Protein AF-A0A9K3EL99-F1 (afdb_monomer_lite)

InterPro domains:
  IPR045132 Ubiquitin conjugation factor E4 [PTHR13931] (4-172)

Secondary structure (DSSP, 8-state):
----HHHHHHHHHHHHHHHTT------HHHHHHHHHHHHHS--TTPPPHHHHHHHHHHHHHHHHHHHTT-S-HHHHHHHHHHHHHHHHHHHHHHHHHHH-TTSS--SSTTT--S-THHHHHHHHHHHHT--SS----TT---PPTTHHHHHHTT--HHHHHHHHHHHHHHHHHHHHHHHHHHHTTS----

pLDDT: mean 78.29, std 16.37, range [28.17, 96.0]

Foldseek 3Di:
DPPQVLNVVVVVVVVVCVVVVHDPDDDLVSLLVSLLCLQADDGDPDDFNLLVLLVQLQVLVVVLVVLVPDPDPVVSVVSNVSSVSSNLSSLVVNLVCLQPVVSGDGPCCVVDVAQPVLLQVCLQVVVVVPPPDDPDDPDRSHGPPCSVVSNCPPDDPVSVVVNVVRNVVRVVVVVVVVCCVVVVPPDDDD

Sequence (190 aa):
MTNDSQIVYLQITAAEILSEGSHLKLSRDLIKRVLVDRLSGNFASAEPPFQYLIEIYRHVCEEQKKIVNMKDKLVRAHMETVVNQAKKLSVSY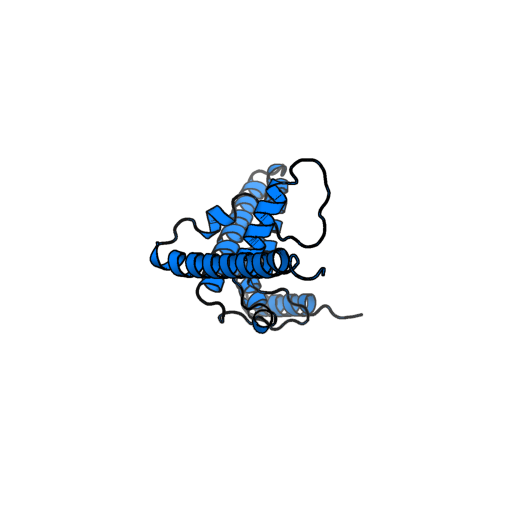CRIHLSNPDMFPDKDRSRFNVSPLLSLVFGEVSSSTNTYGGGPIGGSVGACPGFIYELFRDLDYESVEPRLKQLYEDLRGIVYRRWRVQGGGGGGGR

Radius of gyration: 20.66 Å; chains: 1; bounding box: 53×49×66 Å

Organism: Helianthus annuus (NCBI:txid4232)

Structure (mmCIF, N/CA/C/O backbone):
data_AF-A0A9K3EL99-F1
#
_entry.id   AF-A0A9K3EL99-F1
#
loop_
_atom_site.group_PDB
_atom_site.id
_atom_site.type_symbol
_atom_site.label_atom_id
_atom_site.label_alt_id
_atom_site.label_comp_id
_atom_site.label_asym_id
_atom_site.label_entity_id
_atom_site.label_seq_id
_atom_site.pdbx_PDB_ins_code
_atom_site.Cartn_x
_atom_site.Cartn_y
_atom_site.Cartn_z
_atom_site.occupancy
_atom_site.B_iso_or_equiv
_atom_site.auth_seq_id
_atom_site.auth_comp_id
_atom_site.auth_asym_id
_atom_site.auth_atom_id
_atom_site.pdbx_PDB_model_num
ATOM 1 N N . MET A 1 1 ? -29.856 8.700 -13.277 1.00 36.72 1 MET A N 1
ATOM 2 C CA . MET A 1 1 ? -29.342 8.086 -12.037 1.00 36.72 1 MET A CA 1
ATOM 3 C C . MET A 1 1 ? -28.322 7.038 -12.442 1.00 36.72 1 MET A C 1
ATOM 5 O O . MET A 1 1 ? -28.691 5.921 -12.771 1.00 36.72 1 MET A O 1
ATOM 9 N N . THR A 1 2 ? -27.058 7.427 -12.577 1.00 44.16 2 THR A N 1
ATOM 10 C CA . THR A 1 2 ? -25.966 6.481 -12.828 1.00 44.16 2 THR A CA 1
ATOM 11 C C . THR A 1 2 ? -25.725 5.728 -11.528 1.00 44.16 2 THR A C 1
ATOM 13 O O . THR A 1 2 ? -25.235 6.325 -10.573 1.00 44.16 2 THR A O 1
ATOM 16 N N . ASN A 1 3 ? -26.137 4.462 -11.455 1.00 50.69 3 ASN A N 1
ATOM 17 C CA . ASN A 1 3 ? -25.762 3.598 -10.340 1.00 50.69 3 ASN A CA 1
ATOM 18 C C . ASN A 1 3 ? -24.236 3.544 -10.306 1.00 50.69 3 ASN A C 1
ATOM 20 O O . ASN A 1 3 ? -23.613 3.021 -11.229 1.00 50.69 3 ASN A O 1
ATOM 24 N N . ASP A 1 4 ? -23.645 4.153 -9.285 1.00 67.31 4 ASP A N 1
ATOM 25 C CA . ASP A 1 4 ? -22.209 4.109 -9.082 1.00 67.31 4 ASP A CA 1
ATOM 26 C C . ASP A 1 4 ? -21.812 2.642 -8.891 1.00 67.31 4 ASP A C 1
ATOM 28 O O . ASP A 1 4 ? -22.245 1.979 -7.945 1.00 67.31 4 ASP A O 1
ATOM 32 N N . SER A 1 5 ? -21.028 2.111 -9.829 1.00 67.62 5 SER A N 1
ATOM 33 C CA . SER A 1 5 ? -20.580 0.716 -9.807 1.00 67.62 5 SER A CA 1
ATOM 34 C C . SER A 1 5 ? -19.883 0.337 -8.494 1.00 67.62 5 SER A C 1
ATOM 36 O O . SER A 1 5 ? -19.931 -0.826 -8.099 1.00 67.62 5 SER A O 1
ATOM 38 N N . GLN A 1 6 ? -19.298 1.311 -7.7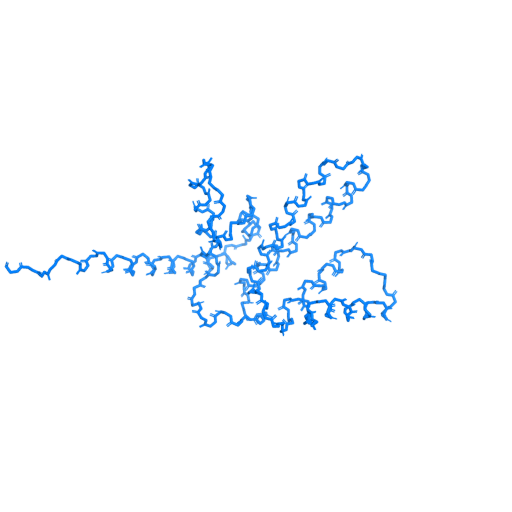84 1.00 68.06 6 GLN A N 1
ATOM 39 C CA . GLN A 1 6 ? -18.695 1.097 -6.469 1.00 68.06 6 GLN A CA 1
ATOM 40 C C . GLN A 1 6 ? -19.750 0.853 -5.387 1.00 68.06 6 GLN A C 1
ATOM 42 O O . GLN A 1 6 ? -19.572 -0.023 -4.542 1.00 68.06 6 GLN A O 1
ATOM 47 N N . ILE A 1 7 ? -20.864 1.590 -5.432 1.00 69.25 7 ILE A N 1
ATOM 48 C CA . ILE A 1 7 ? -21.984 1.423 -4.497 1.00 69.25 7 ILE A CA 1
ATOM 49 C C . ILE A 1 7 ? -22.617 0.044 -4.691 1.00 69.25 7 ILE A C 1
ATOM 51 O O . ILE A 1 7 ? -22.857 -0.660 -3.712 1.00 69.25 7 ILE A O 1
ATOM 55 N N . VAL A 1 8 ? -22.828 -0.369 -5.943 1.00 72.88 8 VAL A N 1
ATOM 56 C CA . VAL A 1 8 ? -23.369 -1.700 -6.263 1.00 72.88 8 VAL A CA 1
ATOM 57 C C . VAL A 1 8 ? -22.423 -2.803 -5.781 1.00 72.88 8 VAL A C 1
ATOM 59 O O . VAL A 1 8 ? -22.871 -3.776 -5.183 1.00 72.88 8 VAL A O 1
ATOM 62 N N . TYR A 1 9 ? -21.114 -2.634 -5.965 1.00 78.69 9 TYR A N 1
ATOM 63 C CA . TYR A 1 9 ? -20.120 -3.588 -5.478 1.00 78.69 9 TYR A CA 1
ATOM 64 C C . TYR A 1 9 ? -20.121 -3.718 -3.952 1.00 78.69 9 TYR A C 1
ATOM 66 O O . TYR A 1 9 ? -20.246 -4.827 -3.447 1.00 78.69 9 TYR A O 1
ATOM 74 N N . LEU A 1 10 ? -20.067 -2.610 -3.206 1.00 81.69 10 LEU A N 1
ATOM 75 C CA . LEU A 1 10 ? -20.074 -2.667 -1.740 1.00 81.69 10 LEU A CA 1
ATOM 76 C C . LEU A 1 10 ? -21.356 -3.304 -1.190 1.00 81.69 10 LEU A C 1
ATOM 78 O O . LEU A 1 10 ? -21.307 -3.993 -0.172 1.00 81.69 10 LEU A O 1
ATOM 82 N N . GLN A 1 11 ? -22.492 -3.104 -1.864 1.00 82.69 11 GLN A N 1
ATOM 83 C CA . GLN A 1 11 ? -23.746 -3.775 -1.524 1.00 82.69 11 GLN A CA 1
ATOM 84 C C . GLN A 1 11 ? -23.664 -5.290 -1.740 1.00 82.69 11 GLN A C 1
ATOM 86 O O . GLN A 1 11 ? -24.095 -6.041 -0.867 1.00 82.69 11 GLN A O 1
ATOM 91 N N . ILE A 1 12 ? -23.082 -5.737 -2.858 1.00 84.44 12 ILE A N 1
ATOM 92 C CA . ILE A 1 12 ? -22.865 -7.163 -3.143 1.00 84.44 12 ILE A CA 1
ATOM 93 C C . ILE A 1 12 ? -21.911 -7.768 -2.108 1.00 84.44 12 ILE A C 1
ATOM 95 O O . ILE A 1 12 ? -22.271 -8.747 -1.461 1.00 84.44 12 ILE A O 1
ATOM 99 N N . THR A 1 13 ? -20.759 -7.141 -1.855 1.00 84.00 13 THR A N 1
ATOM 100 C CA . THR A 1 13 ? -19.786 -7.606 -0.852 1.00 84.00 13 THR A CA 1
ATOM 101 C C . THR A 1 13 ? -20.412 -7.698 0.537 1.00 84.00 13 THR A C 1
ATOM 103 O O . THR A 1 13 ? -20.183 -8.662 1.264 1.00 84.00 13 THR A O 1
ATOM 106 N N . ALA A 1 14 ? -21.237 -6.720 0.924 1.00 85.50 14 ALA A N 1
ATOM 107 C CA . ALA A 1 14 ? -21.946 -6.760 2.198 1.00 85.50 14 ALA A CA 1
ATOM 108 C C . ALA A 1 14 ? -22.951 -7.922 2.261 1.00 85.50 14 ALA A C 1
ATOM 110 O O . ALA A 1 14 ? -23.020 -8.605 3.283 1.00 85.50 14 ALA A O 1
ATOM 111 N N . ALA A 1 15 ? -23.704 -8.163 1.183 1.00 86.38 15 ALA A N 1
ATOM 112 C CA . ALA A 1 15 ? -24.638 -9.281 1.096 1.00 86.38 15 ALA A CA 1
ATOM 113 C C . ALA A 1 15 ? -23.918 -10.638 1.194 1.00 86.38 15 ALA A C 1
ATOM 115 O O . ALA A 1 15 ? -24.378 -11.516 1.922 1.00 86.38 15 ALA A O 1
ATOM 116 N N . GLU A 1 16 ? -22.765 -10.786 0.538 1.00 86.56 16 GLU A N 1
ATOM 117 C CA . GLU A 1 16 ? -21.926 -11.987 0.617 1.00 86.56 16 GLU A CA 1
ATOM 118 C C . GLU A 1 16 ? -21.431 -12.242 2.045 1.00 86.56 16 GLU A C 1
ATOM 120 O O . GLU A 1 16 ? -21.661 -13.321 2.591 1.00 86.56 16 GLU A O 1
ATOM 125 N N . ILE A 1 17 ? -20.838 -11.235 2.697 1.00 85.62 17 ILE A N 1
ATOM 126 C CA . ILE A 1 17 ? -20.325 -11.364 4.073 1.00 85.62 17 ILE A CA 1
ATOM 127 C C . ILE A 1 17 ? -21.441 -11.769 5.045 1.00 85.62 17 ILE A C 1
ATOM 129 O O . ILE A 1 17 ? -21.237 -12.619 5.914 1.00 85.62 17 ILE A O 1
ATOM 133 N N . LEU A 1 18 ? -22.630 -11.180 4.894 1.00 87.06 18 LEU A N 1
ATOM 134 C CA . LEU A 1 18 ? -23.789 -11.534 5.713 1.00 87.06 18 LEU A CA 1
ATOM 135 C C . LEU A 1 18 ? -24.279 -12.960 5.423 1.00 87.06 18 LEU A C 1
ATOM 137 O O . LEU A 1 18 ? -24.661 -13.665 6.356 1.00 87.06 18 LEU A O 1
ATOM 141 N N . SER A 1 19 ? -24.236 -13.406 4.162 1.00 87.88 19 SER A N 1
ATOM 142 C CA . SER A 1 19 ? -24.611 -14.774 3.776 1.00 87.88 19 SER A CA 1
ATOM 143 C C . SER A 1 19 ? -23.658 -15.841 4.334 1.00 87.88 19 SER A C 1
ATOM 145 O O . SER A 1 19 ? -24.091 -16.947 4.645 1.00 87.88 19 SER A O 1
ATOM 147 N N . GLU A 1 20 ? -22.389 -15.486 4.555 1.00 86.56 20 GLU A N 1
ATOM 148 C CA . GLU A 1 20 ? -21.378 -16.325 5.216 1.00 86.56 20 GLU A CA 1
ATOM 149 C C . GLU A 1 20 ? -21.562 -16.390 6.750 1.00 86.56 20 GLU A C 1
ATOM 151 O O . GLU A 1 20 ? -20.778 -17.034 7.447 1.00 86.56 20 GLU A O 1
ATOM 156 N N . GLY A 1 21 ? -22.571 -15.704 7.303 1.00 82.19 21 GLY A N 1
ATOM 157 C CA . GLY A 1 21 ? -22.824 -15.625 8.746 1.00 82.19 21 GLY A CA 1
ATOM 158 C C . GLY A 1 21 ? -21.871 -14.689 9.497 1.00 82.19 21 GLY A C 1
ATOM 159 O O . GLY A 1 21 ? -21.861 -14.671 10.729 1.00 82.19 21 GLY A O 1
ATOM 160 N N . SER A 1 22 ? -21.070 -13.901 8.775 1.00 83.12 22 SER A N 1
ATOM 161 C CA . SER A 1 22 ? -20.110 -12.966 9.357 1.00 83.12 22 SER A CA 1
ATOM 162 C C . SER A 1 22 ? -20.747 -11.604 9.641 1.00 83.12 22 SER A C 1
ATOM 164 O O . SER A 1 22 ? -21.585 -11.100 8.895 1.00 83.12 22 SER A O 1
ATOM 166 N N . HIS A 1 23 ? -20.331 -10.962 10.733 1.00 80.69 23 HIS A N 1
ATOM 167 C CA . HIS A 1 23 ? -20.791 -9.613 11.061 1.00 80.69 23 HIS A CA 1
ATOM 168 C C . HIS A 1 23 ? -20.012 -8.548 10.280 1.00 80.69 23 HIS A C 1
ATOM 170 O O . HIS A 1 23 ? -18.790 -8.624 10.168 1.00 80.69 23 HIS A O 1
ATOM 176 N N . LEU A 1 24 ? -20.693 -7.470 9.879 1.00 80.94 24 LEU A N 1
ATOM 177 C CA . LEU A 1 24 ? -20.087 -6.266 9.287 1.00 80.94 24 LEU A CA 1
ATOM 178 C C . LEU A 1 24 ? -19.380 -5.385 10.336 1.00 80.94 24 LEU A C 1
ATOM 180 O O . LEU A 1 24 ? -19.539 -4.166 10.373 1.00 80.94 24 LEU A O 1
ATOM 184 N N . LYS A 1 25 ? -18.618 -6.005 11.242 1.00 81.75 25 LYS A N 1
ATOM 185 C CA . LYS A 1 25 ? -17.776 -5.291 12.204 1.00 81.75 25 LYS A CA 1
ATOM 186 C C . LYS A 1 25 ? -16.455 -4.944 11.534 1.00 81.75 25 LYS A C 1
ATOM 188 O O . LYS A 1 25 ? -15.820 -5.802 10.920 1.00 81.75 25 LYS A O 1
ATOM 193 N N . LEU A 1 26 ? -16.033 -3.691 11.687 1.00 75.50 26 LEU A N 1
ATOM 194 C CA . LEU A 1 26 ? -14.756 -3.223 11.165 1.00 75.50 26 LEU A CA 1
ATOM 195 C C . LEU A 1 26 ? -13.625 -4.068 11.763 1.00 75.50 26 LEU A C 1
ATOM 197 O O . LEU A 1 26 ? -13.410 -4.089 12.972 1.00 75.50 26 LEU A O 1
ATOM 201 N N . SER A 1 27 ? -12.933 -4.802 10.901 1.00 82.50 27 SER A N 1
ATOM 202 C CA . SER A 1 27 ? -11.841 -5.695 11.266 1.00 82.50 27 SER A CA 1
ATOM 203 C C . SER A 1 27 ? -10.765 -5.643 10.192 1.00 82.50 27 SER A C 1
ATOM 205 O O . SER A 1 27 ? -11.023 -5.258 9.048 1.00 82.50 27 SER A O 1
ATOM 207 N N . ARG A 1 28 ? -9.547 -6.052 10.547 1.00 82.81 28 ARG A N 1
ATOM 208 C CA . ARG A 1 28 ? -8.433 -6.134 9.598 1.00 82.81 28 ARG A CA 1
ATOM 209 C C . ARG A 1 28 ? -8.777 -7.005 8.388 1.00 82.81 28 ARG A C 1
ATOM 211 O O . ARG A 1 28 ? -8.415 -6.647 7.270 1.00 82.81 28 ARG A O 1
ATOM 218 N N . ASP A 1 29 ? -9.459 -8.124 8.614 1.00 86.25 29 ASP A N 1
ATOM 219 C CA . ASP A 1 29 ? -9.813 -9.075 7.560 1.00 86.25 29 ASP A CA 1
ATOM 220 C C . ASP A 1 29 ? -10.854 -8.489 6.610 1.00 86.25 29 ASP A C 1
ATOM 222 O O . ASP A 1 29 ? -10.702 -8.596 5.395 1.00 86.25 29 ASP A O 1
ATOM 226 N N . LEU A 1 30 ? -11.836 -7.762 7.151 1.00 85.88 30 LEU A N 1
ATOM 227 C CA . LEU A 1 30 ? -12.812 -7.038 6.344 1.00 85.88 30 LEU A CA 1
ATOM 228 C C . LEU A 1 30 ? -12.148 -5.942 5.496 1.00 85.88 30 LEU A C 1
ATOM 230 O O . LEU A 1 30 ? -12.408 -5.855 4.299 1.00 85.88 30 LEU A O 1
ATOM 234 N N . ILE A 1 31 ? -11.242 -5.149 6.085 1.00 87.62 31 ILE A N 1
ATOM 235 C CA . ILE A 1 31 ? -10.474 -4.125 5.352 1.00 87.62 31 ILE A CA 1
ATOM 236 C C . ILE A 1 31 ? -9.658 -4.776 4.231 1.00 87.62 31 ILE A C 1
ATOM 238 O O . ILE A 1 31 ? -9.647 -4.282 3.106 1.00 87.62 31 ILE A O 1
ATOM 242 N N . LYS A 1 32 ? -8.985 -5.896 4.524 1.00 89.50 32 LYS A N 1
ATOM 243 C CA . LYS A 1 32 ? -8.189 -6.628 3.535 1.00 89.50 32 LYS A CA 1
ATOM 244 C C . LYS A 1 32 ? -9.061 -7.163 2.398 1.00 89.50 32 LYS A C 1
ATOM 246 O O . LYS A 1 32 ? -8.647 -7.030 1.253 1.00 89.50 32 LYS A O 1
ATOM 251 N N . ARG A 1 33 ? -10.228 -7.745 2.695 1.00 87.56 33 ARG A N 1
ATOM 252 C CA . ARG A 1 33 ? -11.159 -8.272 1.683 1.00 87.56 33 ARG A CA 1
ATOM 253 C C . ARG A 1 33 ? -11.623 -7.165 0.741 1.00 87.56 33 ARG A C 1
ATOM 255 O O . ARG A 1 33 ? -11.374 -7.254 -0.454 1.00 87.56 33 ARG A O 1
ATOM 262 N N . VAL A 1 34 ? -12.159 -6.075 1.295 1.00 87.44 34 VAL A N 1
ATOM 263 C CA . VAL A 1 34 ? -12.616 -4.917 0.506 1.00 87.44 34 VAL A CA 1
ATOM 264 C C . VAL A 1 34 ? -11.481 -4.336 -0.343 1.00 87.44 34 VAL A C 1
ATOM 266 O O . VAL A 1 34 ? -11.691 -3.997 -1.505 1.00 87.44 34 VAL A O 1
ATOM 269 N N . LEU A 1 35 ? -10.263 -4.253 0.206 1.00 90.00 35 LEU A N 1
ATOM 270 C CA . LEU A 1 35 ? -9.095 -3.777 -0.533 1.00 90.00 35 LEU A CA 1
ATOM 271 C C . LEU A 1 35 ? -8.743 -4.696 -1.713 1.00 90.00 35 LEU A C 1
ATOM 273 O O . LEU A 1 35 ? -8.555 -4.210 -2.825 1.00 90.00 35 LEU A O 1
ATOM 277 N N . VAL A 1 36 ? -8.647 -6.008 -1.483 1.00 89.81 36 VAL A N 1
ATOM 278 C CA . VAL A 1 36 ? -8.283 -6.989 -2.522 1.00 89.81 36 VAL A CA 1
ATOM 279 C C . VAL A 1 36 ? -9.310 -7.009 -3.635 1.00 89.81 36 VAL A C 1
ATOM 281 O O . VAL A 1 36 ? -8.937 -6.944 -4.804 1.00 89.81 36 VAL A O 1
ATOM 284 N N . ASP A 1 37 ? -10.585 -7.062 -3.286 1.00 87.31 37 ASP A N 1
ATOM 285 C CA . ASP A 1 37 ? -11.661 -7.072 -4.262 1.00 87.31 37 ASP A CA 1
ATOM 286 C C . ASP A 1 37 ? -11.673 -5.777 -5.082 1.00 87.31 37 ASP A C 1
ATOM 288 O O . ASP A 1 37 ? -11.842 -5.811 -6.300 1.00 87.31 37 ASP A O 1
ATOM 292 N N . ARG A 1 38 ? -11.426 -4.622 -4.442 1.00 87.38 38 ARG A N 1
ATOM 293 C CA . ARG A 1 38 ? -11.347 -3.339 -5.149 1.00 87.38 38 ARG A CA 1
ATOM 294 C C . ARG A 1 38 ? -10.172 -3.284 -6.124 1.00 87.38 38 ARG A C 1
ATOM 296 O O . ARG A 1 38 ? -10.327 -2.700 -7.198 1.00 87.38 38 ARG A O 1
ATOM 303 N N . LEU A 1 39 ? -9.026 -3.852 -5.746 1.00 89.44 39 LEU A N 1
ATOM 304 C CA . LEU A 1 39 ? -7.819 -3.919 -6.576 1.00 89.44 39 LEU A CA 1
ATOM 305 C C . LEU A 1 39 ? -7.940 -4.951 -7.703 1.00 89.44 39 LEU A C 1
ATOM 307 O O . LEU A 1 39 ? -7.393 -4.737 -8.778 1.00 89.44 39 LEU A O 1
ATOM 311 N N . SER A 1 40 ? -8.646 -6.057 -7.462 1.00 87.62 40 SER A N 1
ATOM 312 C CA . SER A 1 40 ? -8.798 -7.166 -8.416 1.00 87.62 40 SER A CA 1
ATOM 313 C C . SER A 1 40 ? -9.984 -6.967 -9.362 1.00 87.62 40 SER A C 1
ATOM 315 O O . SER A 1 40 ? -10.017 -7.530 -10.455 1.00 87.62 40 SER A O 1
ATOM 317 N N . GLY A 1 41 ? -10.975 -6.178 -8.947 1.00 82.94 41 GLY A N 1
ATOM 318 C CA . GLY A 1 41 ? -12.178 -5.914 -9.719 1.00 82.94 41 GLY A CA 1
ATOM 319 C C . GLY A 1 41 ? -11.946 -4.936 -10.870 1.00 82.94 41 GLY A C 1
ATOM 320 O O . GLY A 1 41 ? -11.208 -3.956 -10.772 1.00 82.94 41 GLY A O 1
ATOM 321 N N . ASN A 1 42 ? -12.635 -5.182 -11.981 1.00 78.19 42 ASN A N 1
ATOM 322 C CA . ASN A 1 42 ? -12.548 -4.361 -13.183 1.00 78.19 42 ASN A CA 1
ATOM 323 C C . ASN A 1 42 ? -13.643 -3.281 -13.198 1.00 78.19 42 ASN A C 1
ATOM 325 O O . ASN A 1 42 ? -14.626 -3.386 -13.932 1.00 78.19 42 ASN A O 1
ATOM 329 N N . PHE A 1 43 ? -13.486 -2.241 -12.379 1.00 80.81 43 PHE A N 1
ATOM 330 C CA . PHE A 1 43 ? -14.468 -1.156 -12.297 1.00 80.81 43 PHE A CA 1
ATOM 331 C C . PHE A 1 43 ? -14.261 -0.119 -13.409 1.00 80.81 43 PHE A C 1
ATOM 333 O O . PHE A 1 43 ? -13.132 0.208 -13.798 1.00 80.81 43 PHE A O 1
ATOM 340 N N . ALA A 1 44 ? -15.365 0.411 -13.939 1.00 71.94 44 ALA A N 1
ATOM 341 C CA . ALA A 1 44 ? -15.321 1.543 -14.855 1.00 71.94 44 ALA A CA 1
ATOM 342 C C . ALA A 1 44 ? -14.796 2.771 -14.092 1.00 71.94 44 ALA A C 1
ATOM 344 O O . ALA A 1 44 ? -15.271 3.064 -12.998 1.00 71.94 44 ALA A O 1
ATOM 345 N N . SER A 1 45 ? -13.793 3.453 -14.647 1.00 72.81 45 SER A N 1
ATOM 346 C CA . SER A 1 45 ? -13.141 4.616 -14.018 1.00 72.81 45 SER A CA 1
ATOM 347 C C . SER A 1 45 ? -12.389 4.327 -12.709 1.00 72.81 45 SER A C 1
ATOM 349 O O . SER A 1 45 ? -12.201 5.228 -11.896 1.00 72.81 45 SER A O 1
ATOM 351 N N . ALA A 1 46 ? -11.944 3.086 -12.486 1.00 78.69 46 ALA A N 1
ATOM 352 C CA . ALA A 1 46 ? -11.020 2.804 -11.395 1.00 78.69 46 ALA A CA 1
ATOM 353 C C . ALA A 1 46 ? -9.677 3.517 -11.593 1.00 78.69 46 ALA A C 1
ATOM 355 O O . ALA A 1 46 ? -9.094 3.436 -12.671 1.00 78.69 46 ALA A O 1
ATOM 356 N N . GLU A 1 47 ? -9.176 4.143 -10.530 1.00 83.62 47 GLU A N 1
ATOM 357 C CA . GLU A 1 47 ? -7.791 4.610 -10.462 1.00 83.62 47 GLU A CA 1
ATOM 358 C C . GLU A 1 47 ? -6.806 3.432 -10.577 1.00 83.62 47 GLU A C 1
ATOM 360 O O . GLU A 1 47 ? -7.141 2.317 -10.151 1.00 83.62 47 GLU A O 1
ATOM 365 N N . PRO A 1 48 ? -5.584 3.665 -11.093 1.00 85.88 48 PRO A N 1
ATOM 366 C CA . PRO A 1 48 ? -4.533 2.655 -11.113 1.00 85.88 48 PRO A CA 1
ATOM 367 C C . PRO A 1 48 ? -4.239 2.094 -9.708 1.00 85.88 48 PRO A C 1
ATOM 369 O O . PRO A 1 48 ? -4.233 2.862 -8.737 1.00 85.88 48 PRO A O 1
ATOM 372 N N . PRO A 1 49 ? -3.928 0.788 -9.570 1.00 89.44 49 PRO A N 1
ATOM 373 C CA . PRO A 1 49 ? -3.742 0.129 -8.274 1.00 89.44 49 PRO A CA 1
ATOM 374 C C . PRO A 1 49 ? -2.766 0.846 -7.333 1.00 89.44 49 PRO A C 1
ATOM 376 O O . PRO A 1 49 ? -3.072 1.064 -6.160 1.00 89.44 49 PRO A O 1
ATOM 379 N N . PHE A 1 50 ? -1.599 1.253 -7.843 1.00 87.94 50 PHE A N 1
ATOM 380 C CA . PHE A 1 50 ? -0.589 1.936 -7.034 1.00 87.94 50 PHE A CA 1
ATOM 381 C C . PHE A 1 50 ? -1.054 3.313 -6.549 1.00 87.94 50 PHE A C 1
ATOM 383 O O . PHE A 1 50 ? -0.845 3.661 -5.388 1.00 87.94 50 PHE A O 1
ATOM 390 N N . GLN A 1 51 ? -1.720 4.078 -7.419 1.00 86.62 51 GLN A N 1
ATOM 391 C CA . GLN A 1 51 ? -2.265 5.391 -7.075 1.00 86.62 51 GLN A CA 1
ATOM 392 C C . GLN A 1 51 ? -3.342 5.263 -5.996 1.00 86.62 51 GLN A C 1
ATOM 394 O O . GLN A 1 51 ? -3.285 5.961 -4.986 1.00 86.62 51 GLN A O 1
ATOM 399 N N . TYR A 1 52 ? -4.266 4.316 -6.166 1.00 89.06 52 TYR A N 1
ATOM 400 C CA . TYR A 1 52 ? -5.320 4.046 -5.193 1.00 89.06 52 TYR A CA 1
ATOM 401 C C . TYR A 1 52 ? -4.753 3.708 -3.803 1.00 89.06 52 TYR A C 1
ATOM 403 O O . TYR A 1 52 ? -5.213 4.229 -2.787 1.00 89.06 52 TYR A O 1
ATOM 411 N N . LEU A 1 53 ? -3.704 2.881 -3.737 1.00 91.69 53 LEU A N 1
ATOM 412 C CA . LEU A 1 53 ? -3.057 2.513 -2.474 1.00 91.69 53 LEU A CA 1
ATOM 413 C C . LEU A 1 53 ? -2.367 3.696 -1.777 1.00 91.69 53 LEU A C 1
ATOM 415 O O . LEU A 1 53 ? -2.412 3.791 -0.546 1.00 91.69 53 LEU A O 1
ATOM 419 N N . ILE A 1 54 ? -1.749 4.604 -2.541 1.00 88.62 54 ILE A N 1
ATOM 420 C CA . ILE A 1 54 ? -1.175 5.837 -1.984 1.00 88.62 54 ILE A CA 1
ATOM 421 C C . ILE A 1 54 ? -2.285 6.739 -1.435 1.00 88.62 54 ILE A C 1
ATOM 423 O O . ILE A 1 54 ? -2.151 7.262 -0.327 1.00 88.62 54 ILE A O 1
ATOM 427 N N . GLU A 1 55 ? -3.395 6.877 -2.159 1.00 87.81 55 GLU A N 1
ATOM 428 C CA . GLU A 1 55 ? -4.537 7.682 -1.718 1.00 87.81 55 GLU A CA 1
ATOM 429 C C . GLU A 1 55 ? -5.191 7.124 -0.451 1.00 87.81 55 GLU A C 1
ATOM 431 O O . GLU A 1 55 ? -5.520 7.891 0.456 1.00 87.81 55 GLU A O 1
ATOM 436 N N . ILE A 1 56 ? -5.296 5.796 -0.311 1.00 90.50 56 ILE A N 1
ATOM 437 C CA . ILE A 1 56 ? -5.728 5.185 0.954 1.00 90.50 56 ILE A CA 1
ATOM 438 C C . ILE A 1 56 ? -4.775 5.582 2.078 1.00 90.50 56 ILE A C 1
ATOM 440 O O . ILE A 1 56 ? -5.231 6.048 3.123 1.00 90.50 56 ILE A O 1
ATOM 444 N N . TYR A 1 57 ? -3.461 5.434 1.882 1.00 90.62 57 TYR A N 1
ATOM 445 C CA . TYR A 1 57 ? -2.491 5.815 2.908 1.00 90.62 57 TYR A CA 1
ATOM 446 C C . TYR A 1 57 ? -2.649 7.291 3.295 1.00 90.62 57 TYR A C 1
ATOM 448 O O . TYR A 1 57 ? -2.679 7.609 4.485 1.00 90.62 57 TYR A O 1
ATOM 456 N N . ARG A 1 58 ? -2.833 8.173 2.303 1.00 87.94 58 ARG A N 1
ATOM 457 C CA . ARG A 1 58 ? -3.056 9.608 2.502 1.00 87.94 58 ARG A CA 1
ATOM 458 C C . ARG A 1 58 ? -4.301 9.887 3.337 1.00 87.94 58 ARG A C 1
ATOM 460 O O . ARG A 1 58 ? -4.216 10.564 4.362 1.00 87.94 58 ARG A O 1
ATOM 467 N N . HIS A 1 59 ? -5.442 9.327 2.942 1.00 88.50 59 HIS A N 1
ATOM 468 C CA . HIS A 1 59 ? -6.697 9.472 3.679 1.00 88.50 59 HIS A CA 1
ATOM 469 C C . HIS A 1 59 ? -6.578 8.957 5.111 1.00 88.50 59 HIS A C 1
ATOM 471 O O . HIS A 1 59 ? -7.022 9.619 6.045 1.00 88.50 59 HIS A O 1
ATOM 477 N N . VAL A 1 60 ? -5.903 7.827 5.309 1.00 90.06 60 VAL A N 1
ATOM 478 C CA . VAL A 1 60 ? -5.706 7.251 6.638 1.00 90.06 60 VAL A CA 1
ATOM 479 C C . VAL A 1 60 ? -4.858 8.163 7.539 1.00 90.06 60 VAL A C 1
ATOM 481 O O . VAL A 1 60 ? -5.136 8.244 8.736 1.00 90.06 60 VAL A O 1
ATOM 484 N N . CYS A 1 61 ? -3.877 8.909 7.015 1.00 89.25 61 CYS A N 1
ATOM 485 C CA . CYS A 1 61 ? -3.173 9.918 7.820 1.00 89.25 61 CYS A CA 1
ATOM 486 C C . CYS A 1 61 ? -4.068 11.094 8.217 1.00 89.25 61 CYS A C 1
ATOM 488 O O . CYS A 1 61 ? -3.950 11.607 9.329 1.00 89.25 61 CYS A O 1
ATOM 490 N N . GLU A 1 62 ? -4.925 11.562 7.307 1.00 89.44 62 GLU A N 1
ATOM 491 C CA . GLU A 1 62 ? -5.839 12.666 7.606 1.00 89.44 62 GLU A CA 1
ATOM 492 C C . GLU A 1 62 ? -6.859 12.249 8.670 1.00 89.44 62 GLU A C 1
ATOM 494 O O . GLU A 1 62 ? -7.122 13.005 9.608 1.00 89.44 62 GLU A O 1
ATOM 499 N N . GLU A 1 63 ? -7.353 11.011 8.605 1.00 88.50 63 GLU A N 1
ATOM 500 C CA . GLU A 1 63 ? -8.179 10.435 9.668 1.00 88.50 63 GLU A CA 1
ATOM 501 C C . GLU A 1 63 ? -7.399 10.275 10.982 1.00 88.50 63 GLU A C 1
ATOM 503 O O . GLU A 1 63 ? -7.933 10.568 12.055 1.00 88.50 63 GLU A O 1
ATOM 508 N N . GLN A 1 64 ? -6.109 9.915 10.926 1.00 89.31 64 GLN A N 1
ATOM 509 C CA . GLN A 1 64 ? -5.249 9.828 12.112 1.00 89.31 64 GLN A CA 1
ATOM 510 C C . GLN A 1 64 ? -5.211 11.144 12.902 1.00 89.31 64 GLN A C 1
ATOM 512 O O . GLN A 1 64 ? -5.303 11.124 14.130 1.00 89.31 64 GLN A O 1
ATOM 517 N N . LYS A 1 65 ? -5.136 12.294 12.218 1.00 90.12 65 LYS A N 1
ATOM 518 C CA . LYS A 1 65 ? -5.135 13.619 12.865 1.00 90.12 65 LYS A CA 1
ATOM 519 C C . LYS A 1 65 ? -6.434 13.894 13.628 1.00 90.12 65 LYS A C 1
ATOM 521 O O . LYS A 1 65 ? -6.407 14.530 14.680 1.00 90.12 65 LYS A O 1
ATOM 526 N N . LYS A 1 66 ? -7.570 13.401 13.125 1.00 90.69 66 LYS A N 1
ATOM 527 C CA . LYS A 1 66 ? -8.887 13.580 13.759 1.00 90.69 66 LYS A CA 1
ATOM 528 C C . LYS A 1 66 ? -9.036 12.719 15.013 1.00 90.69 66 LYS A C 1
ATOM 530 O O . LYS A 1 66 ? -9.650 13.161 15.983 1.00 90.69 66 LYS A O 1
ATOM 535 N N . ILE A 1 67 ? -8.437 11.526 15.018 1.00 90.69 67 ILE A N 1
ATOM 536 C CA . ILE A 1 67 ? -8.505 10.584 16.145 1.00 90.69 67 ILE A CA 1
ATOM 537 C C . ILE A 1 67 ? -7.876 11.167 17.414 1.00 90.69 67 ILE A C 1
ATOM 539 O O . ILE A 1 67 ? -8.424 10.988 18.500 1.00 90.69 67 ILE A O 1
ATOM 543 N N . VAL A 1 68 ? -6.793 11.943 17.293 1.00 88.38 68 VAL A N 1
ATOM 544 C CA . VAL A 1 68 ? -6.105 12.562 18.446 1.00 88.38 68 VAL A CA 1
ATOM 545 C C . VAL A 1 68 ? -7.056 13.414 19.302 1.00 88.38 68 VAL A C 1
ATOM 547 O O . VAL A 1 68 ? -6.926 13.455 20.527 1.00 88.38 68 VAL A O 1
ATOM 550 N N . ASN A 1 69 ? -8.064 14.029 18.676 1.00 89.06 69 ASN A N 1
ATOM 551 C CA . ASN A 1 69 ? -9.036 14.905 19.333 1.00 89.06 69 ASN A CA 1
ATOM 552 C C . ASN A 1 69 ? -10.257 14.161 19.919 1.00 89.06 69 ASN A C 1
ATOM 554 O O . ASN A 1 69 ? -11.155 14.795 20.479 1.00 89.06 69 ASN A O 1
ATOM 558 N N . MET A 1 70 ? -10.330 12.828 19.812 1.00 93.88 70 MET A N 1
ATOM 559 C CA . MET A 1 70 ? -11.462 12.041 20.321 1.00 93.88 70 MET A CA 1
ATOM 560 C C . MET A 1 70 ? -11.495 12.022 21.849 1.00 93.88 70 MET A C 1
ATOM 562 O O . MET A 1 70 ? -10.527 11.617 22.479 1.00 93.88 70 MET A O 1
ATOM 566 N N . LYS A 1 71 ? -12.618 12.395 22.471 1.00 94.44 71 LYS A N 1
ATOM 567 C CA . LYS A 1 71 ? -12.738 12.463 23.942 1.00 94.44 71 LYS A CA 1
ATOM 568 C C . LYS A 1 71 ? -12.672 11.092 24.623 1.00 94.44 71 LYS A C 1
ATOM 570 O O . LYS A 1 71 ? -12.034 10.960 25.664 1.00 94.44 71 LYS A O 1
ATOM 575 N N . ASP A 1 72 ? -13.319 10.090 24.035 1.00 96.00 72 ASP A N 1
ATOM 576 C CA . ASP A 1 72 ? -13.351 8.730 24.569 1.00 96.00 72 ASP A CA 1
ATOM 577 C C . ASP A 1 72 ? -12.015 8.016 24.309 1.00 96.00 72 ASP A C 1
ATOM 579 O O . ASP A 1 72 ? -11.596 7.852 23.161 1.00 96.00 72 ASP A O 1
ATOM 583 N N . LYS A 1 73 ? -11.343 7.588 25.385 1.00 94.75 73 LYS A N 1
ATOM 584 C CA . LYS A 1 73 ? -10.030 6.930 25.319 1.00 94.75 73 LYS A CA 1
ATOM 585 C C . LYS A 1 73 ? -10.093 5.523 24.720 1.00 94.75 73 LYS A C 1
ATOM 587 O O . LYS A 1 73 ? -9.153 5.133 24.033 1.00 94.75 73 LYS A O 1
ATOM 592 N N . LEU A 1 74 ? -11.166 4.771 24.971 1.00 93.75 74 LEU A N 1
ATOM 593 C CA . LEU A 1 74 ? -11.327 3.411 24.451 1.00 93.75 74 LEU A CA 1
ATOM 594 C C . LEU A 1 74 ? -11.579 3.449 22.946 1.00 93.75 74 LEU A C 1
ATOM 596 O O . LEU A 1 74 ? -10.917 2.738 22.189 1.00 93.75 74 LEU A O 1
ATOM 600 N N . VAL A 1 75 ? -12.477 4.337 22.507 1.00 91.38 75 VAL A N 1
ATOM 601 C CA . VAL A 1 75 ? -12.743 4.549 21.077 1.00 91.38 75 VAL A CA 1
ATOM 602 C C . VAL A 1 75 ? -11.486 5.049 20.372 1.00 91.38 75 VAL A C 1
ATOM 604 O O . VAL A 1 75 ? -11.134 4.524 19.318 1.00 91.38 75 VAL A O 1
ATOM 607 N N . ARG A 1 76 ? -10.764 6.002 20.975 1.00 93.44 76 ARG A N 1
ATOM 608 C CA . ARG A 1 76 ? -9.501 6.511 20.430 1.00 93.44 76 ARG A CA 1
ATOM 609 C C . ARG A 1 76 ? -8.482 5.391 20.210 1.00 93.44 76 ARG A C 1
ATOM 611 O O . ARG A 1 76 ? -8.007 5.235 19.092 1.00 93.44 76 ARG A O 1
ATOM 618 N N . ALA A 1 77 ? -8.201 4.579 21.231 1.00 92.50 77 ALA A N 1
ATOM 619 C CA . ALA A 1 77 ? -7.236 3.480 21.134 1.00 92.50 77 ALA A CA 1
ATOM 620 C C . ALA A 1 77 ? -7.640 2.431 20.079 1.00 92.50 77 ALA A C 1
ATOM 622 O O . ALA A 1 77 ? -6.800 1.905 19.339 1.00 92.50 77 ALA A O 1
ATOM 623 N N . HIS A 1 78 ? -8.941 2.143 19.970 1.00 89.81 78 HIS A N 1
ATOM 624 C CA . HIS A 1 78 ? -9.453 1.244 18.941 1.00 89.81 78 HIS A CA 1
ATOM 625 C C . HIS A 1 78 ? -9.255 1.826 17.533 1.00 89.81 78 HIS A C 1
ATOM 627 O O . HIS A 1 78 ? -8.722 1.152 16.651 1.00 89.81 78 HIS A O 1
ATOM 633 N N . MET A 1 79 ? -9.600 3.100 17.334 1.00 90.94 79 MET A N 1
ATOM 634 C CA . MET A 1 79 ? -9.432 3.791 16.055 1.00 90.94 79 MET A CA 1
ATOM 635 C C . MET A 1 79 ? -7.958 3.943 15.656 1.00 90.94 79 MET A C 1
ATOM 637 O O . MET A 1 79 ? -7.623 3.739 14.490 1.00 90.94 79 MET A O 1
ATOM 641 N N . GLU A 1 80 ? -7.062 4.223 16.606 1.00 92.25 80 GLU A N 1
ATOM 642 C CA . GLU A 1 80 ? -5.609 4.233 16.381 1.00 92.25 80 GLU A CA 1
ATOM 643 C C . GLU A 1 80 ? -5.111 2.875 15.870 1.00 92.25 80 GLU A C 1
ATOM 645 O O . GLU A 1 80 ? -4.314 2.812 14.930 1.00 92.25 80 GLU A O 1
ATOM 650 N N . THR A 1 81 ? -5.628 1.779 16.435 1.00 90.75 81 THR A N 1
ATOM 651 C CA . THR A 1 81 ? -5.303 0.418 15.987 1.00 90.75 81 THR A CA 1
ATOM 652 C C . THR A 1 81 ? -5.757 0.185 14.547 1.00 90.75 81 THR A C 1
ATOM 654 O O . THR A 1 81 ? -4.974 -0.313 13.733 1.00 90.75 81 THR A O 1
ATOM 657 N N . VAL A 1 82 ? -6.987 0.579 14.207 1.00 90.12 82 VAL A N 1
ATOM 658 C CA . VAL A 1 82 ? -7.547 0.418 12.856 1.00 90.12 82 VAL A CA 1
ATOM 659 C C . VAL A 1 82 ? -6.769 1.239 11.826 1.00 90.12 82 VAL A C 1
ATOM 661 O O . VAL A 1 82 ? -6.369 0.711 10.788 1.00 90.12 82 VAL A O 1
ATOM 664 N N . VAL A 1 83 ? -6.475 2.504 12.129 1.00 91.38 83 VAL A N 1
ATOM 665 C CA . VAL A 1 83 ? -5.666 3.375 11.265 1.00 91.38 83 VAL A CA 1
ATOM 666 C C . VAL A 1 83 ? -4.274 2.792 11.049 1.00 91.38 83 VAL A C 1
ATOM 668 O O . VAL A 1 83 ? -3.809 2.712 9.913 1.00 91.38 83 VAL A O 1
ATOM 671 N N . ASN A 1 84 ? -3.617 2.304 12.102 1.00 90.94 84 ASN A N 1
ATOM 672 C CA . ASN A 1 84 ? -2.300 1.685 11.968 1.00 90.94 84 ASN A CA 1
ATOM 673 C C . ASN A 1 84 ? -2.342 0.413 11.101 1.00 90.94 84 ASN A C 1
ATOM 675 O O . ASN A 1 84 ? -1.446 0.178 10.289 1.00 90.94 84 ASN A O 1
ATOM 679 N N . GLN A 1 85 ? -3.396 -0.398 11.229 1.00 91.25 85 GLN A N 1
ATOM 680 C CA . GLN A 1 85 ? -3.607 -1.567 10.372 1.00 91.25 85 GLN A CA 1
ATOM 681 C C . GLN A 1 85 ? -3.817 -1.171 8.907 1.00 91.25 85 GLN A C 1
ATOM 683 O O . GLN A 1 85 ? -3.195 -1.770 8.031 1.00 91.25 85 GLN A O 1
ATOM 688 N N . ALA A 1 86 ? -4.629 -0.148 8.636 1.00 91.75 86 ALA A N 1
ATOM 689 C CA . ALA A 1 86 ? -4.873 0.342 7.282 1.00 91.75 86 ALA A CA 1
ATOM 690 C C . ALA A 1 86 ? -3.597 0.913 6.636 1.00 91.75 86 ALA A C 1
ATOM 692 O O . ALA A 1 86 ? -3.308 0.594 5.481 1.00 91.75 86 ALA A O 1
ATOM 693 N N . LYS A 1 87 ? -2.769 1.660 7.387 1.00 91.94 87 LYS A N 1
ATOM 694 C CA . LYS A 1 87 ? -1.448 2.131 6.920 1.00 91.94 87 LYS A CA 1
ATOM 695 C C . LYS A 1 87 ? -0.548 0.963 6.528 1.00 91.94 87 LYS A C 1
ATOM 697 O O . LYS A 1 87 ? -0.027 0.936 5.414 1.00 91.94 87 LYS A O 1
ATOM 702 N N . LYS A 1 88 ? -0.410 -0.027 7.419 1.00 91.94 88 LYS A N 1
ATOM 703 C CA . LYS A 1 88 ? 0.410 -1.226 7.180 1.00 91.94 88 LYS A CA 1
ATOM 704 C C . LYS A 1 88 ? -0.084 -2.035 5.983 1.00 91.94 88 LYS A C 1
ATOM 706 O O . LYS A 1 88 ? 0.731 -2.475 5.179 1.00 91.94 88 LYS A O 1
ATOM 711 N N . LEU A 1 89 ? -1.399 -2.219 5.847 1.00 92.50 89 LEU A N 1
ATOM 712 C CA . LEU A 1 89 ? -1.990 -2.910 4.700 1.00 92.50 89 LEU A CA 1
ATOM 713 C C . LEU A 1 89 ? -1.709 -2.156 3.397 1.00 92.50 89 LEU A C 1
ATOM 715 O O . LEU A 1 89 ? -1.226 -2.771 2.453 1.00 92.50 89 LEU A O 1
ATOM 719 N N . SER A 1 90 ? -1.921 -0.840 3.367 1.00 92.25 90 SER A N 1
ATOM 720 C CA . SER A 1 90 ? -1.674 -0.016 2.174 1.00 92.25 90 SER A CA 1
ATOM 721 C C . SER A 1 90 ? -0.216 -0.120 1.717 1.00 92.25 90 SER A C 1
ATOM 723 O O . SER A 1 90 ? 0.055 -0.438 0.562 1.00 92.25 90 SER A O 1
ATOM 725 N N . VAL A 1 91 ? 0.736 0.031 2.646 1.00 92.81 91 VAL A N 1
ATOM 726 C CA . VAL A 1 91 ? 2.174 -0.130 2.368 1.00 92.81 91 VAL A CA 1
ATOM 727 C C . VAL A 1 91 ? 2.503 -1.548 1.895 1.00 92.81 91 VAL A C 1
ATOM 729 O O . VAL A 1 91 ? 3.242 -1.723 0.925 1.00 92.81 91 VAL A O 1
ATOM 732 N N . SER A 1 92 ? 1.944 -2.573 2.542 1.00 92.81 92 SER A N 1
ATOM 733 C CA . SER A 1 92 ? 2.170 -3.969 2.162 1.00 92.81 92 SER A CA 1
ATOM 734 C C . SER A 1 92 ? 1.702 -4.252 0.735 1.00 92.81 92 SER A C 1
ATOM 736 O O . SER A 1 92 ? 2.433 -4.881 -0.025 1.00 92.81 92 SER A O 1
ATOM 738 N N . TYR A 1 93 ? 0.515 -3.779 0.350 1.00 92.88 93 TYR A N 1
ATOM 739 C CA . TYR A 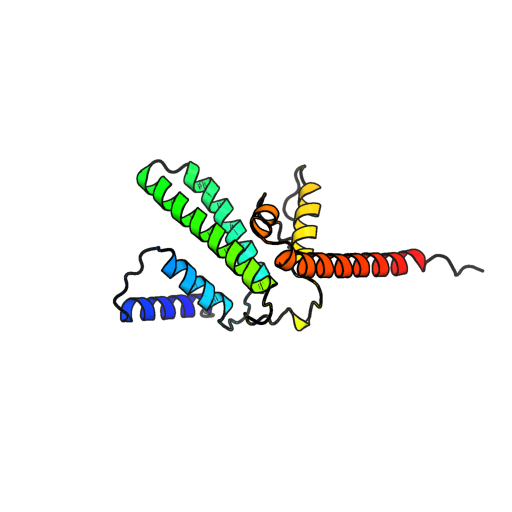1 93 ? -0.000 -3.977 -1.004 1.00 92.88 93 TYR A CA 1
ATOM 740 C C . TYR A 1 93 ? 0.745 -3.133 -2.042 1.00 92.88 93 TYR A C 1
ATOM 742 O O . TYR A 1 93 ? 0.961 -3.622 -3.147 1.00 92.88 93 TYR A O 1
ATOM 750 N N . CYS A 1 94 ? 1.249 -1.946 -1.681 1.00 91.88 94 CYS A N 1
ATOM 751 C CA . CYS A 1 94 ? 2.177 -1.199 -2.537 1.00 91.88 94 CYS A CA 1
ATOM 752 C C . CYS A 1 94 ? 3.428 -2.024 -2.845 1.00 91.88 94 CYS A C 1
ATOM 754 O O . CYS A 1 94 ? 3.818 -2.145 -4.001 1.00 91.88 94 CYS A O 1
ATOM 756 N N . ARG A 1 95 ? 4.046 -2.636 -1.826 1.00 91.06 95 ARG A N 1
ATOM 757 C CA . ARG A 1 95 ? 5.237 -3.483 -2.011 1.00 91.06 95 ARG A CA 1
ATOM 758 C C . ARG A 1 95 ? 4.947 -4.690 -2.896 1.00 91.06 95 ARG A C 1
ATOM 760 O O . ARG A 1 95 ? 5.759 -4.998 -3.760 1.00 91.06 95 ARG A O 1
ATOM 767 N N . ILE A 1 96 ? 3.810 -5.352 -2.678 1.00 90.88 96 ILE A N 1
ATOM 768 C CA . ILE A 1 96 ? 3.392 -6.510 -3.474 1.00 90.88 96 ILE A CA 1
ATOM 769 C C . ILE A 1 96 ? 3.167 -6.101 -4.931 1.00 90.88 96 ILE A C 1
ATOM 771 O O . ILE A 1 96 ? 3.677 -6.772 -5.822 1.00 90.88 96 ILE A O 1
ATOM 775 N N . HIS A 1 97 ? 2.464 -4.991 -5.173 1.00 88.50 97 HIS A N 1
ATOM 776 C CA . HIS A 1 97 ? 2.223 -4.478 -6.519 1.00 88.50 97 HIS A CA 1
ATOM 777 C C . HIS A 1 97 ? 3.527 -4.064 -7.217 1.00 88.50 97 HIS A C 1
ATOM 779 O O . HIS A 1 97 ? 3.719 -4.380 -8.381 1.00 88.50 97 HIS A O 1
ATOM 785 N N . LEU A 1 98 ? 4.470 -3.436 -6.507 1.00 86.38 98 LEU A N 1
ATOM 786 C CA . LEU A 1 98 ? 5.787 -3.106 -7.067 1.00 86.38 98 LEU A CA 1
ATOM 787 C C . LEU A 1 98 ? 6.626 -4.352 -7.395 1.00 86.38 98 LEU A C 1
ATOM 789 O O . LEU A 1 98 ? 7.400 -4.315 -8.347 1.00 86.38 98 LEU A O 1
ATOM 793 N N . SER A 1 99 ? 6.499 -5.437 -6.621 1.00 85.69 99 SER A N 1
ATOM 794 C CA . SER A 1 99 ? 7.152 -6.721 -6.928 1.00 85.69 99 SER A CA 1
ATOM 795 C C . SER A 1 99 ? 6.479 -7.473 -8.073 1.00 85.69 99 SER A C 1
ATOM 797 O O . SER A 1 99 ? 7.160 -8.127 -8.851 1.00 85.69 99 SER A O 1
ATOM 799 N N . ASN A 1 100 ? 5.150 -7.410 -8.151 1.00 86.75 100 ASN A N 1
ATOM 800 C CA . ASN A 1 100 ? 4.337 -8.163 -9.099 1.00 86.75 100 ASN A CA 1
ATOM 801 C C . ASN A 1 100 ? 3.336 -7.212 -9.758 1.00 86.75 100 ASN A C 1
ATOM 803 O O . ASN A 1 100 ? 2.157 -7.200 -9.387 1.00 86.75 100 ASN A O 1
ATOM 807 N N . PRO A 1 101 ? 3.774 -6.387 -10.717 1.00 82.44 101 PRO A N 1
ATOM 808 C CA . PRO A 1 101 ? 2.910 -5.332 -11.216 1.00 82.44 101 PRO A CA 1
ATOM 809 C C . PRO A 1 101 ? 1.769 -5.855 -12.105 1.00 82.44 101 PRO A C 1
ATOM 811 O O . PRO A 1 101 ? 0.812 -5.125 -12.348 1.00 82.44 101 PRO A O 1
ATOM 814 N N . ASP A 1 102 ? 1.814 -7.127 -12.522 1.00 85.25 102 ASP A N 1
ATOM 815 C CA . ASP A 1 102 ? 0.717 -7.830 -13.212 1.00 85.25 102 ASP A CA 1
ATOM 816 C C . ASP A 1 102 ? -0.314 -8.455 -12.253 1.00 85.25 102 ASP A C 1
ATOM 818 O O . ASP A 1 102 ? -1.296 -9.042 -12.700 1.00 85.25 102 ASP A O 1
ATOM 822 N N . MET A 1 103 ? -0.117 -8.344 -10.931 1.00 86.69 103 MET A N 1
ATOM 823 C CA . MET A 1 103 ? -1.031 -8.929 -9.939 1.00 86.69 103 MET A CA 1
ATOM 824 C C . MET A 1 103 ? -2.435 -8.312 -9.985 1.00 86.69 103 MET A C 1
ATOM 826 O O . MET A 1 103 ? -3.412 -9.005 -9.709 1.00 86.69 103 MET A O 1
ATOM 830 N N . PHE A 1 104 ? -2.537 -7.019 -10.298 1.00 88.56 104 PHE A N 1
ATOM 831 C CA . PHE A 1 104 ? -3.805 -6.296 -10.346 1.00 88.56 104 PHE A CA 1
ATOM 832 C C . PHE A 1 104 ? -4.032 -5.720 -11.745 1.00 88.56 104 PHE A C 1
ATOM 834 O O . PHE A 1 104 ? -3.076 -5.236 -12.355 1.00 88.56 104 PHE A O 1
ATOM 841 N N . PRO A 1 105 ? -5.275 -5.736 -12.258 1.00 85.44 105 PRO A N 1
ATOM 842 C CA . PRO A 1 105 ? -5.594 -5.141 -13.547 1.00 85.44 105 PRO A CA 1
ATOM 843 C C . PRO A 1 105 ? -5.301 -3.635 -13.541 1.00 85.44 105 PRO A C 1
ATOM 845 O O . PRO A 1 105 ? -5.933 -2.865 -12.821 1.00 85.44 105 PRO A O 1
ATOM 848 N N . ASP A 1 106 ? -4.369 -3.210 -14.393 1.00 82.12 106 ASP A N 1
ATOM 849 C CA . ASP A 1 106 ? -4.002 -1.807 -14.584 1.00 82.12 106 ASP A CA 1
ATOM 850 C C . ASP A 1 106 ? -4.119 -1.431 -16.069 1.00 82.12 106 ASP A C 1
ATOM 852 O O . ASP A 1 106 ? -3.309 -1.836 -16.906 1.00 82.12 106 ASP A O 1
ATOM 856 N N . LYS A 1 107 ? -5.161 -0.660 -16.401 1.00 74.81 107 LYS A N 1
ATOM 857 C CA . LYS A 1 107 ? -5.452 -0.208 -17.775 1.00 74.81 107 LYS A CA 1
ATOM 858 C C . LYS A 1 107 ? -4.521 0.911 -18.245 1.00 74.81 107 LYS A C 1
ATOM 860 O O . LYS A 1 107 ? -4.440 1.172 -19.445 1.00 74.81 107 LYS A O 1
ATOM 865 N N . ASP A 1 108 ? -3.844 1.580 -17.318 1.00 69.44 108 ASP A N 1
ATOM 866 C CA . ASP A 1 108 ? -3.021 2.755 -17.600 1.00 69.44 108 ASP A CA 1
ATOM 867 C C . ASP A 1 108 ? -1.541 2.400 -17.698 1.00 69.44 108 ASP A C 1
ATOM 869 O O . ASP A 1 108 ? -0.773 3.123 -18.335 1.00 69.44 108 ASP A O 1
ATOM 873 N N . ARG A 1 109 ? -1.145 1.238 -17.175 1.00 69.19 109 ARG A N 1
ATOM 874 C CA . ARG A 1 109 ? 0.231 0.746 -17.253 1.00 69.19 109 ARG A CA 1
ATOM 875 C C . ARG A 1 109 ? 0.759 0.609 -18.680 1.00 69.19 109 ARG A C 1
ATOM 877 O O . ARG A 1 109 ? 1.915 0.933 -18.926 1.00 69.19 109 ARG A O 1
ATOM 884 N N . SER A 1 110 ? -0.071 0.217 -19.649 1.00 59.53 110 SER A N 1
ATOM 885 C CA . SER A 1 110 ? 0.357 0.157 -21.057 1.00 59.53 110 SER A CA 1
ATOM 886 C C . SER A 1 110 ? 0.607 1.538 -21.677 1.00 59.53 110 SER A C 1
ATOM 888 O O . SER A 1 110 ? 1.244 1.633 -22.725 1.00 59.53 110 SER A O 1
ATOM 890 N N . ARG A 1 111 ? 0.097 2.614 -21.058 1.00 59.88 111 ARG A N 1
ATOM 891 C CA . ARG A 1 111 ? 0.300 3.999 -21.508 1.00 59.88 111 ARG A CA 1
ATOM 892 C C . ARG A 1 111 ? 1.569 4.618 -20.930 1.00 59.88 111 ARG A C 1
ATOM 894 O O . ARG A 1 111 ? 2.167 5.478 -21.575 1.00 59.88 111 ARG A O 1
ATOM 901 N N . PHE A 1 112 ? 1.995 4.176 -19.750 1.00 61.38 112 PHE A N 1
ATOM 902 C CA . PHE A 1 112 ? 3.144 4.720 -19.037 1.00 61.38 112 PHE A CA 1
ATOM 903 C C . PHE A 1 112 ? 4.185 3.618 -18.795 1.00 61.38 112 PHE A C 1
ATOM 905 O O . PHE A 1 112 ? 4.130 2.902 -17.804 1.00 61.38 112 PHE A O 1
ATOM 912 N N . ASN A 1 113 ? 5.180 3.515 -19.683 1.00 67.31 113 ASN A N 1
ATOM 913 C CA . ASN A 1 113 ? 6.330 2.600 -19.544 1.00 67.31 113 ASN A CA 1
ATOM 914 C C . ASN A 1 113 ? 7.344 3.062 -18.475 1.00 67.31 113 ASN A C 1
ATOM 916 O O . ASN A 1 113 ? 8.547 2.906 -18.659 1.00 67.31 113 ASN A O 1
ATOM 920 N N . VAL A 1 114 ? 6.885 3.706 -17.404 1.00 77.31 114 VAL A N 1
ATOM 921 C CA . VAL A 1 114 ? 7.739 4.301 -16.373 1.00 77.31 114 VAL A CA 1
ATOM 922 C C . VAL A 1 114 ? 7.319 3.820 -14.993 1.00 77.31 114 VAL A C 1
ATOM 924 O O . VAL A 1 114 ? 6.151 3.515 -14.754 1.00 77.31 114 VAL A O 1
ATOM 927 N N . SER A 1 115 ? 8.278 3.761 -14.074 1.00 80.38 115 SER A N 1
ATOM 928 C CA . SER A 1 115 ? 8.058 3.352 -12.696 1.00 80.38 115 SER A CA 1
ATOM 929 C C . SER A 1 115 ? 6.999 4.232 -12.026 1.00 80.38 115 SER A C 1
ATOM 931 O O . SER A 1 115 ? 7.132 5.461 -12.027 1.00 80.38 115 SER A O 1
ATOM 933 N N . PRO A 1 116 ? 5.987 3.643 -11.365 1.00 81.75 116 PRO A N 1
ATOM 934 C CA . PRO A 1 116 ? 4.971 4.413 -10.654 1.00 81.75 116 PRO A CA 1
ATOM 935 C C . PRO A 1 116 ? 5.551 5.163 -9.435 1.00 81.75 116 PRO A C 1
ATOM 937 O O . PRO A 1 116 ? 4.927 6.087 -8.914 1.00 81.75 116 PRO A O 1
ATOM 940 N N . LEU A 1 117 ? 6.782 4.833 -9.016 1.00 85.06 117 LEU A N 1
ATOM 941 C CA . LEU A 1 117 ? 7.537 5.572 -7.999 1.00 85.06 117 LEU A CA 1
ATOM 942 C C . LEU A 1 117 ? 7.975 6.966 -8.468 1.00 85.06 117 LEU A C 1
ATOM 944 O O . LEU A 1 117 ? 8.193 7.833 -7.627 1.00 85.06 117 LEU A O 1
ATOM 948 N N . LEU A 1 118 ? 8.089 7.214 -9.777 1.00 82.50 118 LEU A N 1
ATOM 949 C CA . LEU A 1 118 ? 8.466 8.534 -10.296 1.00 82.50 118 LEU A CA 1
ATOM 950 C C . LEU A 1 118 ? 7.460 9.609 -9.902 1.00 82.50 118 LEU A C 1
ATOM 952 O O . LEU A 1 118 ? 7.853 10.669 -9.420 1.00 82.50 118 LEU A O 1
ATOM 956 N N . SER A 1 119 ? 6.169 9.324 -10.079 1.00 78.94 119 SER A N 1
ATOM 957 C CA . SER A 1 119 ? 5.089 10.247 -9.721 1.00 78.94 119 SER A CA 1
ATOM 958 C C . SER A 1 119 ? 5.123 10.586 -8.232 1.00 78.94 119 SER A C 1
ATOM 960 O O . SER A 1 119 ? 4.950 11.743 -7.858 1.00 78.94 119 SER A O 1
ATOM 962 N N . LEU A 1 120 ? 5.427 9.589 -7.397 1.00 80.62 120 LEU A N 1
ATOM 963 C CA . LEU A 1 120 ? 5.577 9.754 -5.956 1.00 80.62 120 LEU A CA 1
ATOM 964 C C . LEU A 1 120 ? 6.792 10.627 -5.597 1.00 80.62 120 LEU A C 1
ATOM 966 O O . LEU A 1 120 ? 6.665 11.556 -4.805 1.00 80.62 120 LEU A O 1
ATOM 970 N N . VAL A 1 121 ? 7.959 10.363 -6.197 1.00 80.19 121 VAL A N 1
ATOM 971 C CA . VAL A 1 121 ? 9.189 11.138 -5.954 1.00 80.19 121 VAL A CA 1
ATOM 972 C C . VAL A 1 121 ? 9.025 12.585 -6.414 1.00 80.19 121 VAL A C 1
ATOM 974 O O . VAL A 1 121 ? 9.383 13.505 -5.682 1.00 80.19 121 VAL A O 1
ATOM 977 N N . PHE A 1 122 ? 8.456 12.817 -7.599 1.00 77.38 122 PHE A N 1
ATOM 978 C CA . PHE A 1 122 ? 8.190 14.176 -8.070 1.00 77.38 122 PHE A CA 1
ATOM 979 C C . PHE A 1 122 ? 7.154 14.895 -7.209 1.00 77.38 122 PHE A C 1
ATOM 981 O O . PHE A 1 122 ? 7.319 16.091 -6.968 1.00 77.38 122 PHE A O 1
ATOM 988 N N . GLY A 1 123 ? 6.134 14.186 -6.718 1.00 72.56 123 GLY A N 1
ATOM 989 C CA . GLY A 1 123 ? 5.184 14.711 -5.740 1.00 72.56 123 GLY A CA 1
ATOM 990 C C . GLY A 1 123 ? 5.891 15.200 -4.477 1.00 72.56 123 GLY A C 1
ATOM 991 O O . GLY A 1 123 ? 5.779 16.374 -4.139 1.00 72.56 123 GLY A O 1
ATOM 992 N N . GLU A 1 124 ? 6.695 14.343 -3.845 1.00 72.06 124 GLU A N 1
ATOM 993 C CA . GLU A 1 124 ? 7.439 14.665 -2.618 1.00 72.06 124 GLU A CA 1
ATOM 994 C C . GLU A 1 124 ? 8.389 15.864 -2.806 1.00 72.06 124 GLU A C 1
ATOM 996 O O . GLU A 1 124 ? 8.379 16.814 -2.019 1.00 72.06 124 GLU A O 1
ATOM 1001 N N . VAL A 1 125 ? 9.178 15.866 -3.888 1.00 68.50 125 VAL A N 1
ATOM 1002 C CA . VAL A 1 125 ? 10.143 16.941 -4.174 1.00 68.50 125 VAL A CA 1
ATOM 1003 C C . VAL A 1 125 ? 9.426 18.258 -4.486 1.00 68.50 125 VAL A C 1
ATOM 1005 O O . VAL A 1 125 ? 9.845 19.307 -4.000 1.00 68.50 125 VAL A O 1
ATOM 1008 N N . SER A 1 126 ? 8.311 18.227 -5.219 1.00 61.03 126 SER A N 1
ATOM 1009 C CA . SER A 1 126 ? 7.530 19.438 -5.522 1.00 61.03 126 SER A CA 1
ATOM 1010 C C . SER A 1 126 ? 6.790 19.975 -4.291 1.00 61.03 126 SER A C 1
ATOM 1012 O O . SER A 1 126 ? 6.655 21.186 -4.121 1.00 61.03 126 SER A O 1
ATOM 1014 N N . SER A 1 127 ? 6.341 19.093 -3.392 1.00 54.22 127 SER A N 1
ATOM 1015 C CA . SER A 1 127 ? 5.764 19.485 -2.102 1.00 54.22 127 SER A CA 1
ATOM 1016 C C . SER A 1 127 ? 6.804 20.134 -1.185 1.00 54.22 127 SER A C 1
ATOM 1018 O O . SER A 1 127 ? 6.477 21.102 -0.501 1.00 54.22 127 SER A O 1
ATOM 1020 N N . SER A 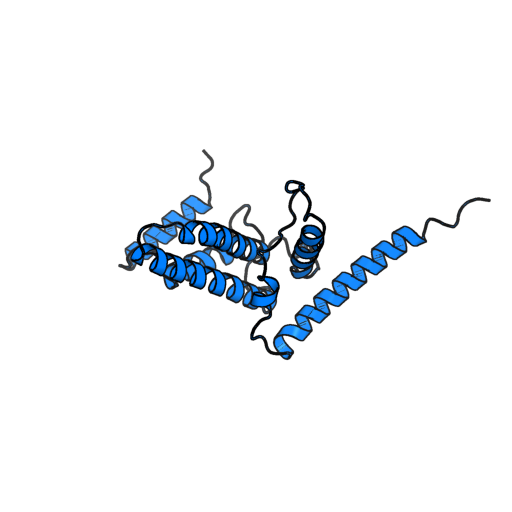1 128 ? 8.062 19.679 -1.224 1.00 49.78 128 SER A N 1
ATOM 1021 C CA . SER A 1 128 ? 9.158 20.263 -0.433 1.00 49.78 128 SER A CA 1
ATOM 1022 C C . SER A 1 128 ? 9.536 21.697 -0.844 1.00 49.78 128 SER A C 1
ATOM 1024 O O . SER A 1 128 ? 10.086 22.443 -0.036 1.00 49.78 128 SER A O 1
ATOM 1026 N N . THR A 1 129 ? 9.185 22.118 -2.066 1.00 45.47 129 THR A N 1
ATOM 1027 C CA . THR A 1 129 ? 9.359 23.501 -2.545 1.00 45.47 129 THR A CA 1
ATOM 1028 C C . THR A 1 129 ? 8.155 24.412 -2.274 1.00 45.47 129 THR A C 1
ATOM 1030 O O . THR A 1 129 ? 8.275 25.626 -2.410 1.00 45.47 129 THR A O 1
ATOM 1033 N N . ASN A 1 130 ? 7.010 23.862 -1.846 1.00 38.53 130 ASN A N 1
ATOM 1034 C CA . ASN A 1 130 ? 5.753 24.598 -1.641 1.00 38.53 130 ASN A CA 1
ATOM 1035 C C . ASN A 1 130 ? 5.462 24.954 -0.167 1.00 38.53 130 ASN A C 1
ATOM 1037 O O . ASN A 1 130 ? 4.333 25.292 0.188 1.00 38.53 130 ASN A O 1
ATOM 1041 N N . THR A 1 131 ? 6.475 24.937 0.702 1.00 38.56 131 THR A N 1
ATOM 1042 C CA . THR A 1 131 ? 6.355 25.213 2.149 1.00 38.56 131 THR A CA 1
ATOM 1043 C C . THR A 1 131 ? 5.981 26.665 2.497 1.00 38.56 131 THR A C 1
ATOM 1045 O O . THR A 1 131 ? 5.839 26.993 3.672 1.00 38.56 131 THR A O 1
ATOM 1048 N N . TYR A 1 132 ? 5.753 27.534 1.507 1.00 34.78 132 TYR A N 1
ATOM 1049 C CA . TYR A 1 132 ? 5.141 28.852 1.689 1.00 34.78 132 TYR A CA 1
ATOM 1050 C C . TYR A 1 132 ? 3.863 28.974 0.849 1.00 34.78 132 TYR A C 1
ATOM 1052 O O . TYR A 1 132 ? 3.900 29.360 -0.313 1.00 34.78 132 TYR A O 1
ATOM 1060 N N . GLY A 1 133 ? 2.726 28.655 1.473 1.00 35.44 133 GLY A N 1
ATOM 1061 C CA . GLY A 1 133 ? 1.417 29.243 1.164 1.00 35.44 133 GLY A CA 1
ATOM 1062 C C . GLY A 1 133 ? 0.971 29.234 -0.302 1.00 35.44 133 GLY A C 1
ATOM 1063 O O . GLY A 1 133 ? 0.735 30.294 -0.870 1.00 35.44 133 GLY A O 1
ATOM 1064 N N . GLY A 1 134 ? 0.775 28.059 -0.898 1.00 28.17 134 GLY A N 1
ATOM 1065 C CA . GLY A 1 134 ? 0.105 27.929 -2.192 1.00 28.17 134 GLY A CA 1
ATOM 1066 C C . GLY A 1 134 ? -0.737 26.662 -2.226 1.00 28.17 134 GLY A C 1
ATOM 1067 O O . GLY A 1 134 ? -0.200 25.569 -2.061 1.00 28.17 134 GLY A O 1
ATOM 1068 N N . GLY A 1 135 ? -2.055 26.810 -2.391 1.00 32.94 135 GLY A N 1
ATOM 1069 C CA . GLY A 1 135 ? -2.997 25.692 -2.509 1.00 32.94 135 GLY A CA 1
ATOM 1070 C C . GLY A 1 135 ? -2.634 24.708 -3.635 1.00 32.94 135 GLY A C 1
ATOM 1071 O O . GLY A 1 135 ? -1.808 25.025 -4.494 1.00 32.94 135 GLY A O 1
ATOM 1072 N N . PRO A 1 136 ? -3.235 23.504 -3.640 1.00 36.72 136 PRO A N 1
ATOM 1073 C CA . PRO A 1 136 ? -2.807 22.412 -4.502 1.00 36.72 136 PRO A CA 1
ATOM 1074 C C . PRO A 1 136 ? -3.041 22.770 -5.972 1.00 36.72 136 PRO A C 1
ATOM 1076 O O . PRO A 1 136 ? -4.177 22.859 -6.436 1.00 36.72 136 PRO A O 1
ATOM 1079 N N . ILE A 1 137 ? -1.954 22.959 -6.718 1.00 35.97 137 ILE A N 1
ATOM 1080 C CA . ILE A 1 137 ? -1.993 22.978 -8.177 1.00 35.97 137 ILE A CA 1
ATOM 1081 C C . ILE A 1 137 ? -2.081 21.517 -8.623 1.00 35.97 137 ILE A C 1
ATOM 1083 O O . ILE A 1 137 ? -1.119 20.770 -8.491 1.00 35.97 137 ILE A O 1
ATOM 1087 N N . GLY A 1 138 ? -3.270 21.129 -9.087 1.00 36.41 138 GLY A N 1
ATOM 1088 C CA . GLY A 1 138 ? -3.571 19.964 -9.925 1.00 36.41 138 GLY A CA 1
ATOM 1089 C C . GLY A 1 138 ? -2.669 18.728 -9.809 1.00 36.41 138 GLY A C 1
ATOM 1090 O O . GLY A 1 138 ? -1.643 18.636 -10.474 1.00 36.41 138 GLY A O 1
ATOM 1091 N N . GLY A 1 139 ? -3.151 17.709 -9.093 1.00 41.25 139 GLY A N 1
ATOM 1092 C CA . GLY A 1 139 ? -2.872 16.304 -9.416 1.00 41.25 139 GLY A CA 1
ATOM 1093 C C . GLY A 1 139 ? -1.524 15.711 -8.999 1.00 41.25 139 GLY A C 1
ATOM 1094 O O . GLY A 1 139 ? -1.275 14.557 -9.341 1.00 41.25 139 GLY A O 1
ATOM 1095 N N . SER A 1 140 ? -0.660 16.416 -8.261 1.00 44.59 140 SER A N 1
ATOM 1096 C CA . SER A 1 140 ? 0.519 15.764 -7.679 1.00 44.59 140 SER A CA 1
ATOM 1097 C C . SER A 1 140 ? 0.130 14.993 -6.414 1.00 44.59 140 SER A C 1
ATOM 1099 O O . SER A 1 140 ? -0.208 15.558 -5.374 1.00 44.59 140 SER A O 1
ATOM 1101 N N . VAL A 1 141 ? 0.161 13.666 -6.527 1.00 50.72 141 VAL A N 1
ATOM 1102 C CA . VAL A 1 141 ? -0.026 12.708 -5.431 1.00 50.72 141 VAL A CA 1
ATOM 1103 C C . VAL A 1 141 ? 1.196 12.791 -4.506 1.00 50.72 141 VAL A C 1
ATOM 1105 O O . VAL A 1 141 ? 2.117 11.979 -4.576 1.00 50.72 141 VAL A O 1
ATOM 1108 N N . GLY A 1 142 ? 1.262 13.834 -3.679 1.00 54.53 142 GLY A N 1
ATOM 1109 C CA . GLY A 1 142 ? 2.186 13.878 -2.550 1.00 54.53 142 GLY A CA 1
ATOM 1110 C C . GLY A 1 142 ? 1.700 12.883 -1.502 1.00 54.53 142 GLY A C 1
ATOM 1111 O O . GLY A 1 142 ? 0.596 13.034 -0.969 1.00 54.53 142 GLY A O 1
ATOM 1112 N N . ALA A 1 143 ? 2.479 11.838 -1.225 1.00 56.69 143 ALA A N 1
ATOM 1113 C CA . ALA A 1 143 ? 2.142 10.944 -0.126 1.00 56.69 143 ALA A CA 1
ATO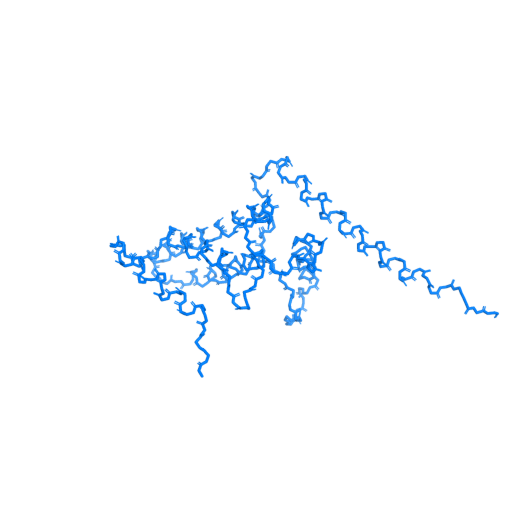M 1114 C C . ALA A 1 143 ? 2.298 11.677 1.213 1.00 56.69 143 ALA A C 1
ATOM 1116 O O . ALA A 1 143 ? 3.018 12.667 1.324 1.00 56.69 143 ALA A O 1
ATOM 1117 N N . CYS A 1 144 ? 1.615 11.201 2.257 1.00 66.56 144 CYS A N 1
ATOM 1118 C CA . CYS A 1 144 ? 1.864 11.729 3.595 1.00 66.56 144 CYS A CA 1
ATOM 1119 C C . CYS A 1 144 ? 3.352 11.650 3.956 1.00 66.56 144 CYS A C 1
ATOM 1121 O O . CYS A 1 144 ? 3.997 10.649 3.613 1.00 66.56 144 CYS A O 1
ATOM 1123 N N . PRO A 1 145 ? 3.845 12.592 4.781 1.00 69.00 145 PRO A N 1
ATOM 1124 C CA . PRO A 1 145 ? 5.192 12.530 5.325 1.00 69.00 145 PRO A CA 1
ATOM 1125 C C . PRO A 1 145 ? 5.516 11.137 5.877 1.00 69.00 145 PRO A C 1
ATOM 1127 O O . PRO A 1 145 ? 4.749 10.557 6.652 1.00 69.00 145 PRO A O 1
ATOM 1130 N N . GLY A 1 146 ? 6.651 10.588 5.445 1.00 77.12 146 GLY A N 1
ATOM 1131 C CA . GLY A 1 146 ? 7.146 9.284 5.887 1.00 77.12 146 GLY A CA 1
ATOM 1132 C C . GLY A 1 146 ? 6.621 8.072 5.111 1.00 77.12 146 GLY A C 1
ATOM 1133 O O . GLY A 1 146 ? 7.077 6.967 5.390 1.00 77.12 146 GLY A O 1
ATOM 1134 N N . PHE A 1 147 ? 5.734 8.224 4.119 1.00 87.12 147 PHE A N 1
ATOM 1135 C CA . PHE A 1 147 ? 5.286 7.083 3.305 1.00 87.12 147 PHE A CA 1
ATOM 1136 C C . PHE A 1 147 ? 6.438 6.391 2.568 1.00 87.12 147 PHE A C 1
ATOM 1138 O O . PHE A 1 147 ? 6.524 5.171 2.609 1.00 87.12 147 PHE A O 1
ATOM 1145 N N . ILE A 1 148 ? 7.343 7.145 1.930 1.00 87.12 148 ILE A N 1
ATOM 1146 C CA . ILE A 1 148 ? 8.502 6.566 1.225 1.00 87.12 148 ILE A CA 1
ATOM 1147 C C . ILE A 1 148 ? 9.383 5.783 2.204 1.00 87.12 148 ILE A C 1
ATOM 1149 O O . ILE A 1 148 ? 9.790 4.662 1.910 1.00 87.12 148 ILE A O 1
ATOM 1153 N N . TYR A 1 149 ? 9.627 6.342 3.392 1.00 87.50 149 TYR A N 1
ATOM 1154 C CA . TYR A 1 149 ? 10.371 5.652 4.442 1.00 87.50 149 TYR A CA 1
ATOM 1155 C C . TYR A 1 149 ? 9.688 4.334 4.818 1.00 87.50 149 TYR A C 1
ATOM 1157 O O . TYR A 1 149 ? 10.311 3.282 4.752 1.00 87.50 149 TYR A O 1
ATOM 1165 N N . GLU A 1 150 ? 8.390 4.368 5.120 1.00 89.88 150 GLU A N 1
ATOM 1166 C CA . GLU A 1 150 ? 7.592 3.176 5.416 1.00 89.88 150 GLU A CA 1
ATOM 1167 C C . GLU A 1 150 ? 7.566 2.183 4.249 1.00 89.88 150 GLU A C 1
ATOM 1169 O O . GLU A 1 150 ? 7.573 0.980 4.479 1.00 89.88 150 GLU A O 1
ATOM 1174 N N . LEU A 1 151 ? 7.567 2.642 2.997 1.00 90.69 151 LEU A N 1
ATOM 1175 C CA . LEU A 1 151 ? 7.540 1.788 1.813 1.00 90.69 151 LEU A CA 1
ATOM 1176 C C . LEU A 1 151 ? 8.804 0.936 1.698 1.00 90.69 151 LEU A C 1
ATOM 1178 O O . LEU A 1 151 ? 8.694 -0.253 1.392 1.00 90.69 151 LEU A O 1
ATOM 1182 N N . PHE A 1 152 ? 9.964 1.531 1.977 1.00 89.69 152 PHE A N 1
ATOM 1183 C CA . PHE A 1 152 ? 11.266 0.873 1.871 1.00 89.69 152 P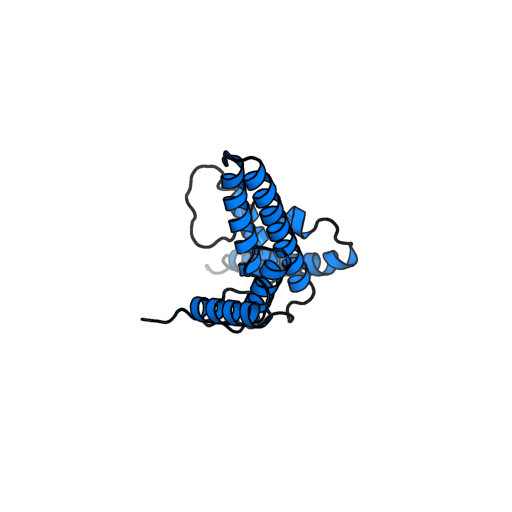HE A CA 1
ATOM 1184 C C . PHE A 1 152 ? 11.791 0.297 3.192 1.00 89.69 152 PHE A C 1
ATOM 1186 O O . PHE A 1 152 ? 12.741 -0.484 3.170 1.00 89.69 152 PHE A O 1
ATOM 1193 N N . ARG A 1 153 ? 11.177 0.626 4.337 1.00 88.25 153 ARG A N 1
ATOM 1194 C CA . ARG A 1 153 ? 11.581 0.084 5.643 1.00 88.25 153 ARG A CA 1
ATOM 1195 C C . ARG A 1 153 ? 11.462 -1.440 5.659 1.00 88.25 153 ARG A C 1
ATOM 1197 O O . ARG A 1 153 ? 10.483 -1.989 5.159 1.00 88.25 153 ARG A O 1
ATOM 1204 N N . ASP A 1 154 ? 12.411 -2.121 6.287 1.00 85.56 154 ASP A N 1
ATOM 1205 C CA . ASP A 1 154 ? 12.384 -3.579 6.476 1.00 85.56 154 ASP A CA 1
ATOM 1206 C C . ASP A 1 154 ? 12.438 -4.395 5.163 1.00 85.56 154 ASP A C 1
ATOM 1208 O O . ASP A 1 154 ? 12.129 -5.584 5.176 1.00 85.56 154 ASP A O 1
ATOM 1212 N N . LEU A 1 155 ? 12.793 -3.776 4.026 1.00 86.56 155 LEU A N 1
ATOM 1213 C CA . LEU A 1 155 ? 13.083 -4.496 2.783 1.00 86.56 155 LEU A CA 1
ATOM 1214 C C . LEU A 1 155 ? 14.567 -4.870 2.715 1.00 86.56 155 LEU A C 1
ATOM 1216 O O . LEU A 1 155 ? 15.439 -4.079 3.076 1.00 86.56 155 LEU A O 1
ATOM 1220 N N . ASP A 1 156 ? 14.843 -6.070 2.221 1.00 87.06 156 ASP A N 1
ATOM 1221 C CA . ASP A 1 156 ? 16.181 -6.543 1.894 1.00 87.06 156 ASP A CA 1
ATOM 1222 C C . ASP A 1 156 ? 16.688 -5.926 0.582 1.00 87.06 156 ASP A C 1
ATOM 1224 O O . ASP A 1 156 ? 15.911 -5.485 -0.269 1.00 87.06 156 ASP A O 1
ATOM 1228 N N . TYR A 1 157 ? 18.012 -5.884 0.424 1.00 84.75 157 TYR A N 1
ATOM 1229 C CA . TYR A 1 157 ? 18.662 -5.261 -0.732 1.00 84.75 157 TYR A CA 1
ATOM 1230 C C . TYR A 1 157 ? 18.159 -5.836 -2.064 1.00 84.75 157 TYR A C 1
ATOM 1232 O O . TYR A 1 157 ? 17.784 -5.068 -2.948 1.00 84.75 157 TYR A O 1
ATOM 1240 N N . GLU A 1 158 ? 18.042 -7.163 -2.156 1.00 86.75 158 GLU A N 1
ATOM 1241 C CA . GLU A 1 158 ? 17.579 -7.884 -3.351 1.00 86.75 158 GLU A CA 1
ATOM 1242 C C . GLU A 1 158 ? 16.166 -7.460 -3.790 1.00 86.75 158 GLU A C 1
ATOM 1244 O O . GLU A 1 158 ? 15.870 -7.368 -4.981 1.00 86.75 158 GLU A O 1
ATOM 1249 N N . SER A 1 159 ? 15.282 -7.131 -2.840 1.00 84.19 159 SER A N 1
ATOM 1250 C CA . SER A 1 159 ? 13.931 -6.640 -3.142 1.00 84.19 159 SER A CA 1
ATOM 1251 C C . SER A 1 159 ? 13.901 -5.176 -3.593 1.00 84.19 159 SER A C 1
ATOM 1253 O O . SER A 1 159 ? 12.976 -4.757 -4.300 1.00 84.19 159 SER A O 1
ATOM 1255 N N . VAL A 1 160 ? 14.863 -4.367 -3.143 1.00 84.50 160 VAL A N 1
ATOM 1256 C CA . VAL A 1 160 ? 14.897 -2.912 -3.368 1.00 84.50 160 VAL A CA 1
ATOM 1257 C C . VAL A 1 160 ? 15.678 -2.551 -4.626 1.00 84.50 160 VAL A C 1
ATOM 1259 O O . VAL A 1 160 ? 15.239 -1.674 -5.376 1.00 84.50 160 VAL A O 1
ATOM 1262 N N . GLU A 1 161 ? 16.807 -3.218 -4.872 1.00 88.38 161 GLU A N 1
ATOM 1263 C CA . GLU A 1 161 ? 17.737 -2.902 -5.957 1.00 88.38 161 GLU A CA 1
ATOM 1264 C C . GLU A 1 161 ? 17.042 -2.826 -7.328 1.00 88.38 161 GLU A C 1
ATOM 1266 O O . GLU A 1 161 ? 17.176 -1.787 -7.986 1.00 88.38 161 GLU A O 1
ATOM 1271 N N . PRO A 1 162 ? 16.220 -3.807 -7.758 1.00 87.06 162 PRO A N 1
ATOM 1272 C CA . PRO A 1 162 ? 15.589 -3.756 -9.077 1.00 87.06 162 PRO A CA 1
ATOM 1273 C C . PRO A 1 162 ? 14.667 -2.542 -9.242 1.00 87.06 162 PRO A C 1
ATOM 1275 O O . PRO A 1 162 ? 14.589 -1.944 -10.316 1.00 87.06 162 PRO A O 1
ATOM 1278 N N . ARG A 1 163 ? 13.995 -2.135 -8.157 1.00 84.94 163 ARG A N 1
ATOM 1279 C CA . ARG A 1 163 ? 13.042 -1.016 -8.152 1.00 84.94 163 ARG A CA 1
ATOM 1280 C C . ARG A 1 163 ? 13.757 0.324 -8.250 1.00 84.94 163 ARG A C 1
ATOM 1282 O O . ARG A 1 163 ? 13.328 1.194 -9.008 1.00 84.94 163 ARG A O 1
ATOM 1289 N N . LEU A 1 164 ? 14.846 0.489 -7.498 1.00 86.94 164 LEU A N 1
ATOM 1290 C CA . LEU A 1 164 ? 15.669 1.697 -7.555 1.00 86.94 164 LEU A CA 1
ATOM 1291 C C . LEU A 1 164 ? 16.417 1.803 -8.883 1.00 86.94 164 LEU A C 1
ATOM 1293 O O . LEU A 1 164 ? 16.520 2.899 -9.428 1.00 86.94 164 LEU A O 1
ATOM 1297 N N . LYS A 1 165 ? 16.877 0.677 -9.439 1.00 89.31 165 LYS A N 1
ATOM 1298 C CA . LYS A 1 165 ? 17.503 0.631 -10.763 1.00 89.31 165 LYS A CA 1
ATOM 1299 C C . LYS A 1 165 ? 16.534 1.077 -11.856 1.00 89.31 165 LYS A C 1
ATOM 1301 O O . LYS A 1 165 ? 16.892 1.935 -12.657 1.00 89.31 165 LYS A O 1
ATOM 1306 N N . GLN A 1 166 ? 15.301 0.565 -11.852 1.00 88.25 166 GLN A N 1
ATOM 1307 C CA . GLN A 1 166 ? 14.275 1.011 -12.798 1.00 88.25 166 GLN A CA 1
ATOM 1308 C C . GLN A 1 166 ? 13.982 2.509 -12.641 1.00 88.25 166 GLN A C 1
ATOM 1310 O O . GLN A 1 166 ? 14.004 3.248 -13.621 1.00 88.25 166 GLN A O 1
ATOM 1315 N N . LEU A 1 167 ? 13.778 2.972 -11.402 1.00 88.62 167 LEU A N 1
ATOM 1316 C CA . LEU A 1 167 ? 13.550 4.388 -11.106 1.00 88.62 167 LEU A CA 1
ATOM 1317 C C . LEU A 1 167 ? 14.698 5.274 -11.620 1.00 88.62 167 LEU A C 1
ATOM 1319 O O . LEU A 1 167 ? 14.450 6.336 -12.190 1.00 88.62 167 LEU A O 1
ATOM 1323 N N . TYR A 1 168 ? 15.946 4.838 -11.441 1.00 89.75 168 TYR A N 1
ATOM 1324 C CA . TYR A 1 168 ? 17.126 5.538 -11.940 1.00 89.75 168 TYR A CA 1
ATOM 1325 C C . TYR A 1 168 ? 17.145 5.621 -13.469 1.00 89.75 168 TYR A C 1
ATOM 1327 O O . TYR A 1 168 ? 17.345 6.709 -14.008 1.00 89.75 168 TYR A O 1
ATOM 1335 N N . GLU A 1 169 ? 16.920 4.507 -14.171 1.00 91.94 169 GLU A N 1
ATOM 1336 C CA . GLU A 1 169 ? 16.908 4.498 -15.639 1.00 91.94 169 GLU A CA 1
ATOM 1337 C C . GLU A 1 169 ? 15.783 5.376 -16.202 1.00 91.94 169 GLU A C 1
ATOM 1339 O O . GLU A 1 169 ? 16.003 6.127 -17.158 1.00 91.94 169 GLU A O 1
ATOM 1344 N N . ASP A 1 170 ? 14.611 5.380 -15.563 1.00 88.31 170 ASP A N 1
ATOM 1345 C CA . ASP A 1 170 ? 13.508 6.249 -15.968 1.00 88.31 170 ASP A CA 1
ATOM 1346 C C . ASP A 1 170 ? 13.850 7.734 -15.761 1.00 88.31 170 ASP A C 1
ATOM 1348 O O . ASP A 1 170 ? 13.664 8.554 -16.668 1.00 88.31 170 ASP A O 1
ATOM 1352 N N . LEU A 1 171 ? 14.414 8.093 -14.597 1.00 88.12 171 LEU A N 1
ATOM 1353 C CA . LEU A 1 171 ? 14.892 9.453 -14.314 1.00 88.12 171 LEU A CA 1
ATOM 1354 C C . LEU A 1 171 ? 15.956 9.890 -15.326 1.00 88.12 171 LEU A C 1
ATOM 1356 O O . LEU A 1 171 ? 15.873 10.981 -15.897 1.00 88.12 171 LEU A O 1
ATOM 1360 N N . ARG A 1 172 ? 16.940 9.027 -15.582 1.00 88.31 172 ARG A N 1
ATOM 1361 C CA . ARG A 1 172 ? 18.018 9.257 -16.545 1.00 88.31 172 ARG A CA 1
ATOM 1362 C C . ARG A 1 172 ? 17.459 9.488 -17.949 1.00 88.31 172 ARG A C 1
ATOM 1364 O O . ARG A 1 172 ? 17.862 10.439 -18.623 1.00 88.31 172 ARG A O 1
ATOM 1371 N N . GLY A 1 173 ? 16.490 8.678 -18.372 1.00 86.12 173 GLY A N 1
ATOM 1372 C CA . GLY A 1 173 ? 15.790 8.830 -19.647 1.00 86.12 173 GLY A CA 1
ATOM 1373 C C . GLY A 1 173 ? 15.047 10.165 -19.771 1.00 86.12 173 GLY A C 1
ATOM 1374 O O . GLY A 1 173 ? 15.125 10.818 -20.818 1.00 86.12 173 GLY A O 1
ATOM 1375 N N . ILE A 1 174 ? 14.373 10.609 -18.705 1.00 85.06 174 ILE A N 1
ATOM 1376 C CA . ILE A 1 174 ? 13.696 11.916 -18.650 1.00 85.06 174 ILE A CA 1
ATOM 1377 C C . ILE A 1 174 ? 14.713 13.056 -18.790 1.00 85.06 174 ILE A C 1
ATOM 1379 O O . ILE A 1 174 ? 14.516 13.957 -19.613 1.00 85.06 174 ILE A O 1
ATOM 1383 N N . VAL A 1 175 ? 15.817 13.007 -18.037 1.00 85.31 175 VAL A N 1
ATOM 1384 C CA . VAL A 1 175 ? 16.870 14.034 -18.069 1.00 85.31 175 VAL A CA 1
ATOM 1385 C C . VAL A 1 175 ? 17.506 14.127 -19.455 1.00 85.31 175 VAL A C 1
ATOM 1387 O O . VAL A 1 175 ? 17.591 15.223 -20.008 1.00 85.31 175 VAL A O 1
ATOM 1390 N N . TYR A 1 176 ? 17.882 13.002 -20.072 1.00 85.62 176 TYR A N 1
ATOM 1391 C CA . TYR A 1 176 ? 18.465 13.020 -21.418 1.00 85.62 176 TYR A CA 1
ATOM 1392 C C . TYR A 1 176 ? 17.506 13.550 -22.479 1.00 85.62 176 TYR A C 1
ATOM 1394 O O . TYR A 1 176 ? 17.924 14.288 -23.375 1.00 85.62 176 TYR A O 1
ATOM 1402 N N . ARG A 1 177 ? 16.219 13.192 -22.395 1.00 82.94 177 ARG A N 1
ATOM 1403 C CA . ARG A 1 177 ? 15.203 13.706 -23.319 1.00 82.94 177 ARG A CA 1
ATOM 1404 C C . ARG A 1 177 ? 15.070 15.221 -23.180 1.00 82.94 177 ARG A C 1
ATOM 1406 O O . ARG A 1 177 ? 15.062 15.924 -24.187 1.00 82.94 177 ARG A O 1
ATOM 1413 N N . ARG A 1 178 ? 15.035 15.726 -21.944 1.00 77.69 178 ARG A N 1
ATOM 1414 C CA . ARG A 1 178 ? 14.965 17.164 -21.654 1.00 77.69 178 ARG A CA 1
ATOM 1415 C C . ARG A 1 178 ? 16.219 17.908 -22.121 1.00 77.69 178 ARG A C 1
ATOM 1417 O O . ARG A 1 178 ? 16.096 18.985 -22.698 1.00 77.69 178 ARG A O 1
ATOM 1424 N N . TRP A 1 179 ? 17.399 17.315 -21.946 1.00 73.12 179 TRP A N 1
ATOM 1425 C CA . TRP A 1 179 ? 18.664 17.891 -22.404 1.00 73.12 179 TRP A CA 1
ATOM 1426 C C . TRP A 1 179 ? 18.738 17.988 -23.933 1.00 73.12 179 TRP A C 1
ATOM 1428 O O . TRP A 1 179 ? 19.112 19.033 -24.454 1.00 73.12 179 TRP A O 1
ATOM 1438 N N . ARG A 1 180 ? 18.282 16.963 -24.672 1.00 68.50 180 ARG A N 1
ATOM 1439 C CA . ARG A 1 180 ? 18.188 17.036 -26.144 1.00 68.50 180 ARG A CA 1
ATOM 1440 C C . ARG A 1 180 ? 17.235 18.124 -26.639 1.00 68.50 180 ARG A C 1
ATOM 1442 O O . ARG A 1 180 ? 17.513 18.746 -27.657 1.00 68.50 180 ARG A O 1
ATOM 1449 N N . VAL A 1 181 ? 16.135 18.364 -25.927 1.00 66.38 181 VAL A N 1
ATOM 1450 C CA . VAL A 1 181 ? 15.173 19.422 -26.277 1.00 66.38 181 VAL A CA 1
ATOM 1451 C C . VAL A 1 181 ? 15.747 20.820 -26.011 1.00 66.38 181 VAL A C 1
ATOM 1453 O O . VAL A 1 181 ? 15.481 21.734 -26.782 1.00 66.38 181 VAL A O 1
ATOM 1456 N N . GLN A 1 182 ? 16.564 20.997 -24.968 1.00 58.75 182 GLN A N 1
ATOM 1457 C CA . GLN A 1 182 ? 17.173 22.296 -24.640 1.00 58.75 182 GLN A CA 1
ATOM 1458 C C . GLN A 1 182 ? 18.486 22.577 -25.394 1.00 58.75 182 GLN A C 1
ATOM 1460 O O . GLN A 1 182 ? 18.781 23.730 -25.686 1.00 58.75 182 GLN A O 1
ATOM 1465 N N . GLY A 1 183 ? 19.258 21.547 -25.752 1.00 55.94 183 GLY A N 1
ATOM 1466 C CA . GLY A 1 183 ? 20.531 21.684 -26.473 1.00 55.94 183 GLY A CA 1
ATOM 1467 C C . GLY A 1 183 ? 20.411 21.822 -27.998 1.00 55.94 183 GLY A C 1
ATOM 1468 O O . GLY A 1 183 ? 21.399 22.135 -28.653 1.00 55.94 183 GLY A O 1
ATOM 1469 N N . GLY A 1 184 ? 19.225 21.601 -28.578 1.00 51.25 184 GLY A N 1
ATOM 1470 C CA . GLY A 1 184 ? 18.994 21.635 -30.031 1.00 51.25 184 GLY A CA 1
ATOM 1471 C C . GLY A 1 184 ? 18.619 23.002 -30.625 1.00 51.25 184 GLY A C 1
ATOM 1472 O O . GLY A 1 184 ? 18.392 23.088 -31.826 1.00 51.25 184 GLY A O 1
ATOM 1473 N N . GLY A 1 185 ? 18.530 24.064 -29.813 1.00 47.16 185 GLY A N 1
ATOM 1474 C CA . GLY A 1 185 ? 18.098 25.404 -30.248 1.00 47.16 185 GLY A CA 1
ATOM 1475 C C . GLY A 1 185 ? 19.218 26.366 -30.673 1.00 47.16 185 GLY A C 1
ATOM 1476 O O . GLY A 1 185 ? 18.939 27.530 -30.937 1.00 47.16 185 GLY A O 1
ATOM 1477 N N . GLY A 1 186 ? 20.477 25.921 -30.712 1.00 47.44 186 GLY A N 1
ATOM 1478 C CA . GLY A 1 186 ? 21.638 26.763 -31.022 1.00 47.44 186 GLY A CA 1
ATOM 1479 C C . GLY A 1 186 ? 22.334 26.345 -32.313 1.00 47.44 186 GLY A C 1
ATOM 1480 O O . GLY A 1 186 ? 23.443 25.828 -32.268 1.00 47.44 186 GLY A O 1
ATOM 1481 N N . GLY A 1 187 ? 21.689 26.523 -33.465 1.00 49.19 187 GLY A N 1
ATOM 1482 C CA . GLY A 1 187 ? 22.310 26.180 -34.746 1.00 49.19 187 GLY A CA 1
ATOM 1483 C C . GLY A 1 187 ? 21.416 26.477 -35.937 1.00 49.19 187 GLY A C 1
ATOM 1484 O O . GLY A 1 187 ? 20.892 25.562 -36.561 1.00 49.19 187 GLY A O 1
ATOM 1485 N N . GLY A 1 188 ? 21.217 27.756 -36.248 1.00 47.25 188 GLY A N 1
ATOM 1486 C CA . GLY A 1 188 ? 20.432 28.150 -37.415 1.00 47.25 188 GLY A CA 1
ATOM 1487 C C . GLY A 1 188 ? 20.257 29.656 -37.534 1.00 47.25 188 GLY A C 1
ATOM 1488 O O . GLY A 1 188 ? 19.161 30.164 -37.338 1.00 47.25 188 GLY A O 1
ATOM 1489 N N . GLY A 1 189 ? 21.334 30.366 -37.853 1.00 42.56 189 GLY A N 1
ATOM 1490 C CA . GLY A 1 189 ? 21.307 31.795 -38.151 1.00 42.56 189 GLY A CA 1
ATOM 1491 C C . GLY A 1 189 ? 22.575 32.166 -38.899 1.00 42.56 189 GLY A C 1
ATOM 1492 O O . GLY A 1 189 ? 23.638 32.191 -38.295 1.00 42.56 189 GLY A O 1
ATOM 1493 N N . ARG A 1 190 ? 22.417 32.308 -40.215 1.00 42.47 190 ARG A N 1
ATOM 1494 C CA . ARG A 1 190 ? 23.416 32.669 -41.229 1.00 42.47 190 ARG A CA 1
ATOM 1495 C C . ARG A 1 190 ? 24.213 33.925 -40.898 1.00 42.47 190 ARG A C 1
ATOM 1497 O O . ARG A 1 190 ? 23.616 34.835 -40.287 1.00 42.47 190 ARG A O 1
#